Protein AF-0000000087411429 (afdb_homodimer)

Nearest PDB structures (foldseek):
  1vjl-assembly1_A  TM=8.389E-01  e=3.357E-08  Thermotoga maritima
  1vjl-assembly1_B  TM=8.294E-01  e=3.999E-08  Thermotoga maritima
  1sj5-assembly1_B  TM=8.301E-01  e=5.353E-08  Thermotoga maritima
  1sj5-assembly1_A  TM=8.177E-01  e=6.376E-08  Thermotoga maritima
  5gw0-assembly2_B  TM=4.125E-01  e=9.968E-01  Homo sapiens

Radius of gyration: 23.83 Å; Cα contacts (8 Å, |Δi|>4): 617; chains: 2; bounding box: 54×66×51 Å

InterPro domains:
  IPR001943 UVR domain [PF02151] (152-177)
  IPR003729 Bifunctional nuclease domain [PF02577] (23-132)
  IPR003729 Bifunctional nuclease domain [PS51658] (3-133)
  IPR036104 Bifunctional nuclease superfamily [G3DSA:3.10.690.10] (12-141)
  IPR036104 Bifunctional nuclease superfamily [SSF103256] (18-138)

Structure (mmCIF, N/CA/C/O backbone):
data_AF-0000000087411429-model_v1
#
loop_
_entity.id
_entity.type
_entity.pdbx_description
1 polymer 'Excinuclease ABC subunit B'
#
loop_
_atom_site.group_PDB
_atom_site.id
_atom_site.type_symbol
_atom_site.label_atom_id
_atom_site.label_alt_id
_atom_site.label_comp_id
_atom_site.label_asym_id
_atom_site.label_entity_id
_atom_site.label_seq_id
_atom_site.pdbx_PDB_ins_code
_atom_site.Cartn_x
_atom_site.Cartn_y
_atom_site.Cartn_z
_atom_site.occupancy
_atom_site.B_iso_or_equiv
_atom_site.auth_seq_id
_atom_site.auth_comp_id
_atom_site.auth_asym_id
_atom_site.auth_atom_id
_atom_site.pdbx_PDB_model_num
ATOM 1 N N . MET A 1 1 ? 14.32 27.312 9.023 1 74 1 MET A N 1
ATOM 2 C CA . MET A 1 1 ? 12.875 27.172 8.961 1 74 1 MET A CA 1
ATOM 3 C C . MET A 1 1 ? 12.336 26.547 10.25 1 74 1 MET A C 1
ATOM 5 O O . MET A 1 1 ? 12.852 25.531 10.719 1 74 1 MET A O 1
ATOM 9 N N . ASN A 1 2 ? 11.438 27.359 10.984 1 93.88 2 ASN A N 1
ATOM 10 C CA . ASN A 1 2 ? 10.852 26.859 12.227 1 93.88 2 ASN A CA 1
ATOM 11 C C . ASN A 1 2 ? 9.82 25.766 11.969 1 93.88 2 ASN A C 1
ATOM 13 O O . ASN A 1 2 ? 9.055 25.844 11 1 93.88 2 ASN A O 1
ATOM 17 N N . LYS A 1 3 ? 9.945 24.641 12.664 1 97.12 3 LYS A N 1
ATOM 18 C CA . LYS A 1 3 ? 9.008 23.531 12.477 1 97.12 3 LYS A CA 1
ATOM 19 C C . LYS A 1 3 ? 8.477 23.031 13.812 1 97.12 3 LYS A C 1
ATOM 21 O O . LYS A 1 3 ? 9.102 23.234 14.852 1 97.12 3 LYS A O 1
ATOM 26 N N . THR A 1 4 ? 7.293 22.547 13.781 1 98.19 4 THR A N 1
ATOM 27 C CA . THR A 1 4 ? 6.621 21.984 14.945 1 98.19 4 THR A CA 1
ATOM 28 C C . THR A 1 4 ? 6.562 20.453 14.844 1 98.19 4 THR A C 1
ATOM 30 O O . THR A 1 4 ? 6.16 19.906 13.812 1 98.19 4 THR A O 1
ATOM 33 N N . ARG A 1 5 ? 6.938 19.781 15.906 1 98.38 5 ARG A N 1
ATOM 34 C CA . ARG A 1 5 ? 6.895 18.328 15.945 1 98.38 5 ARG A CA 1
ATOM 35 C C . ARG A 1 5 ? 5.469 17.828 16.156 1 98.38 5 ARG A C 1
ATOM 37 O O . ARG A 1 5 ? 4.73 18.375 16.984 1 98.38 5 ARG A O 1
ATOM 44 N N . LEU A 1 6 ? 5.137 16.797 15.383 1 98.5 6 LEU A N 1
ATOM 45 C CA . LEU A 1 6 ? 3.795 16.219 15.461 1 98.5 6 LEU A CA 1
ATOM 46 C C . LEU A 1 6 ? 3.85 14.75 15.844 1 98.5 6 LEU A C 1
ATOM 48 O O . LEU A 1 6 ? 4.809 14.055 15.516 1 98.5 6 LEU A O 1
ATOM 52 N N . LEU A 1 7 ? 2.791 14.344 16.484 1 97.44 7 LEU A N 1
ATOM 53 C CA . LEU A 1 7 ? 2.633 12.945 16.875 1 97.44 7 LEU A CA 1
ATOM 54 C C . LEU A 1 7 ? 1.308 12.391 16.359 1 97.44 7 LEU A C 1
ATOM 56 O O . LEU A 1 7 ? 0.264 13.031 16.516 1 97.44 7 LEU A O 1
ATOM 60 N N . PHE A 1 8 ? 1.382 11.234 15.766 1 95.88 8 PHE A N 1
ATOM 61 C CA . PHE A 1 8 ? 0.169 10.555 15.32 1 95.88 8 PHE A CA 1
ATOM 62 C C . PHE A 1 8 ? -0.651 10.078 16.516 1 95.88 8 PHE A C 1
ATOM 64 O O . PHE A 1 8 ? -0.128 9.398 17.406 1 95.88 8 PHE A O 1
ATOM 71 N N . ARG A 1 9 ? -1.94 10.352 16.484 1 92.44 9 ARG A N 1
ATOM 72 C CA . ARG A 1 9 ? -2.783 10.031 17.625 1 92.44 9 ARG A CA 1
ATOM 73 C C . ARG A 1 9 ? -3.83 8.984 17.266 1 92.44 9 ARG A C 1
ATOM 75 O O . ARG A 1 9 ? -4.27 8.219 18.125 1 92.44 9 ARG A O 1
ATOM 82 N N . GLY A 1 10 ? -4.223 8.984 16.047 1 92 10 GLY A N 1
ATOM 83 C CA . GLY A 1 10 ? -5.23 8.008 15.656 1 92 10 GLY A CA 1
ATOM 84 C C . GLY A 1 10 ? -5.961 8.383 14.383 1 92 10 GLY A C 1
ATOM 85 O O . GLY A 1 10 ? -5.543 9.297 13.664 1 92 10 GLY A O 1
ATOM 86 N N . ILE A 1 11 ? -7.016 7.555 14.141 1 90.88 11 ILE A N 1
ATOM 87 C CA . ILE A 1 11 ? -7.816 7.734 12.938 1 90.88 11 ILE A CA 1
ATOM 88 C C . ILE A 1 11 ? -9.266 8.016 13.312 1 90.88 11 ILE A C 1
ATOM 90 O O . ILE A 1 11 ? -9.797 7.422 14.25 1 90.88 11 ILE A O 1
ATOM 94 N N . SER A 1 12 ? -9.852 8.891 12.602 1 85.62 12 SER A N 1
ATOM 95 C CA . SER A 1 12 ? -11.273 9.195 12.758 1 85.62 12 SER A CA 1
ATOM 96 C C . SER A 1 12 ? -12 9.133 11.422 1 85.62 12 SER A C 1
ATOM 98 O O . SER A 1 12 ? -11.367 9 10.367 1 85.62 12 SER A O 1
ATOM 100 N N . GLU A 1 13 ? -13.289 8.969 11.461 1 81.88 13 GLU A N 1
ATOM 101 C CA . GLU A 1 13 ? -14.102 8.945 10.242 1 81.88 13 GLU A CA 1
ATOM 102 C C . GLU A 1 13 ? -14.727 10.305 9.969 1 81.88 13 GLU A C 1
ATOM 104 O O . GLU A 1 13 ? -14.984 11.078 10.898 1 81.88 13 GLU A O 1
ATOM 109 N N . ILE A 1 14 ? -14.797 10.633 8.695 1 74.06 14 ILE A N 1
ATOM 110 C CA . ILE A 1 14 ? -15.523 11.844 8.312 1 74.06 14 ILE A CA 1
ATOM 111 C C . ILE A 1 14 ? -17.031 11.547 8.289 1 74.06 14 ILE A C 1
ATOM 113 O O . ILE A 1 14 ? -17.469 10.633 7.598 1 74.06 14 ILE A O 1
ATOM 117 N N . VAL A 1 15 ? -17.844 12.195 9.148 1 66.5 15 VAL A N 1
ATOM 118 C CA . VAL A 1 15 ? -19.281 11.992 9.25 1 66.5 15 VAL A CA 1
ATOM 119 C C . VAL A 1 15 ? -19.953 12.43 7.949 1 66.5 15 VAL A C 1
ATOM 121 O O . VAL A 1 15 ? -19.656 13.5 7.414 1 66.5 15 VAL A O 1
ATOM 124 N N . GLY A 1 16 ? -20.891 11.711 7.457 1 62.34 16 GLY A N 1
ATOM 125 C CA . GLY A 1 16 ? -21.719 12.062 6.32 1 62.34 16 GLY A CA 1
ATOM 126 C C . GLY A 1 16 ? -21.156 11.609 4.992 1 62.34 16 GLY A C 1
ATOM 127 O O . GLY A 1 16 ? -21.844 11.617 3.975 1 62.34 16 GLY A O 1
ATOM 128 N N . THR A 1 17 ? -19.75 11.742 4.879 1 60.38 17 THR A N 1
ATOM 129 C CA . THR A 1 17 ? -19.203 11.25 3.621 1 60.38 17 THR A CA 1
ATOM 130 C C . THR A 1 17 ? -18.703 9.812 3.777 1 60.38 17 THR A C 1
ATOM 132 O O . THR A 1 17 ? -18.266 9.414 4.859 1 60.38 17 THR A O 1
ATOM 135 N N . THR A 1 18 ? -19.188 9.023 3.033 1 61.69 18 THR A N 1
ATOM 136 C CA . THR A 1 18 ? -18.891 7.598 3.062 1 61.69 18 THR A CA 1
ATOM 137 C C . THR A 1 18 ? -17.375 7.367 3.076 1 61.69 18 THR A C 1
ATOM 139 O O . THR A 1 18 ? -16.859 6.621 3.912 1 61.69 18 THR A O 1
ATOM 142 N N . GLU A 1 19 ? -16.453 7.438 2.104 1 76.94 19 GLU A N 1
ATOM 143 C CA . GLU A 1 19 ? -15.32 6.562 1.795 1 76.94 19 GLU A CA 1
ATOM 144 C C . GLU A 1 19 ? -13.992 7.23 2.129 1 76.94 19 GLU A C 1
ATOM 146 O O . GLU A 1 19 ? -13.016 7.074 1.399 1 76.94 19 GLU A O 1
ATOM 151 N N . MET A 1 20 ? -13.961 8.18 3.275 1 83.81 20 MET A N 1
ATOM 152 C CA . MET A 1 20 ? -12.664 8.758 3.594 1 83.81 20 MET A CA 1
ATOM 153 C C . MET A 1 20 ? -12.406 8.727 5.098 1 83.81 20 MET A C 1
ATOM 155 O O . MET A 1 20 ? -13.344 8.633 5.891 1 83.81 20 MET A O 1
ATOM 159 N N . GLY A 1 21 ? -11.141 8.773 5.5 1 88.19 21 GLY A N 1
ATOM 160 C CA . GLY A 1 21 ? -10.695 8.836 6.879 1 88.19 21 GLY A CA 1
ATOM 161 C C . GLY A 1 21 ? -9.883 10.078 7.188 1 88.19 21 GLY A C 1
ATOM 162 O O . GLY A 1 21 ? -9.492 10.812 6.277 1 88.19 21 GLY A O 1
ATOM 163 N N . LEU A 1 22 ? -9.805 10.328 8.57 1 91.38 22 LEU A N 1
ATOM 164 C CA . LEU A 1 22 ? -8.977 11.422 9.047 1 91.38 22 LEU A CA 1
ATOM 165 C C . LEU A 1 22 ? -7.84 10.898 9.922 1 91.38 22 LEU A C 1
ATOM 167 O O . LEU A 1 22 ? -8.078 10.219 10.922 1 91.38 22 LEU A O 1
ATOM 171 N N . LEU A 1 23 ? -6.648 11.195 9.484 1 94.75 23 LEU A N 1
ATOM 172 C CA . LEU A 1 23 ? -5.504 10.961 10.359 1 94.75 23 LEU A CA 1
ATOM 173 C C . LEU A 1 23 ? -5.285 12.141 11.305 1 94.75 23 LEU A C 1
ATOM 175 O O . LEU A 1 23 ? -5.074 13.266 10.852 1 94.75 23 LEU A O 1
ATOM 179 N N . ILE A 1 24 ? -5.273 11.875 12.609 1 94.06 24 ILE A N 1
ATOM 180 C CA . ILE A 1 24 ? -5.164 12.938 13.594 1 94.06 24 ILE A CA 1
ATOM 181 C C . ILE A 1 24 ? -3.738 13.008 14.133 1 94.06 24 ILE A C 1
ATOM 183 O O . ILE A 1 24 ? -3.203 12.008 14.617 1 94.06 24 ILE A O 1
ATOM 187 N N . LEU A 1 25 ? -3.154 14.164 14 1 96.62 25 LEU A N 1
ATOM 188 C CA . LEU A 1 25 ? -1.828 14.422 14.547 1 96.62 25 LEU A CA 1
ATOM 189 C C . LEU A 1 25 ? -1.871 15.578 15.547 1 96.62 25 LEU A C 1
ATOM 191 O O . LEU A 1 25 ? -2.566 16.578 15.32 1 96.62 25 LEU A O 1
ATOM 195 N N . ALA A 1 26 ? -1.113 15.469 16.594 1 96.25 26 ALA A N 1
ATOM 196 C CA . ALA A 1 26 ? -1.085 16.5 17.625 1 96.25 26 ALA A CA 1
ATOM 197 C C . ALA A 1 26 ? 0.341 16.984 17.891 1 96.25 26 ALA A C 1
ATOM 199 O O . ALA A 1 26 ? 1.304 16.266 17.594 1 96.25 26 ALA A O 1
ATOM 200 N N . ASP A 1 27 ? 0.403 18.188 18.453 1 97.19 27 ASP A N 1
ATOM 201 C CA . ASP A 1 27 ? 1.716 18.672 18.859 1 97.19 27 ASP A CA 1
ATOM 202 C C . ASP A 1 27 ? 2.182 17.953 20.141 1 97.19 27 ASP A C 1
ATOM 204 O O . ASP A 1 27 ? 1.407 17.234 20.766 1 97.19 27 ASP A O 1
ATOM 208 N N . GLN A 1 28 ? 3.439 18.094 20.438 1 96.12 28 GLN A N 1
ATOM 209 C CA . GLN A 1 28 ? 4.051 17.375 21.562 1 96.12 28 GLN A CA 1
ATOM 210 C C . GLN A 1 28 ? 3.365 17.719 22.875 1 96.12 28 GLN A C 1
ATOM 212 O O . GLN A 1 28 ? 3.275 16.891 23.781 1 96.12 28 GLN A O 1
ATOM 217 N N . SER A 1 29 ? 2.893 18.984 22.953 1 94.88 29 SER A N 1
ATOM 218 C CA . SER A 1 29 ? 2.244 19.438 24.172 1 94.88 29 SER A CA 1
ATOM 219 C C . SER A 1 29 ? 0.788 19 24.234 1 94.88 29 SER A C 1
ATOM 221 O O . SER A 1 29 ? 0.093 19.234 25.219 1 94.88 29 SER A O 1
ATOM 223 N N . ASN A 1 30 ? 0.354 18.359 23.188 1 93.69 30 ASN A N 1
ATOM 224 C CA . ASN A 1 30 ? -1.018 17.875 23.094 1 93.69 30 ASN A CA 1
ATOM 225 C C . ASN A 1 30 ? -2.029 19 23.297 1 93.69 30 ASN A C 1
ATOM 227 O O . ASN A 1 30 ? -3.053 18.812 23.953 1 93.69 30 ASN A O 1
ATOM 231 N N . LYS A 1 31 ? -1.785 20.125 22.844 1 93.56 31 LYS A N 1
ATOM 232 C CA . LYS A 1 31 ? -2.672 21.281 22.953 1 93.56 31 LYS A CA 1
ATOM 233 C C . LYS A 1 31 ? -3.436 21.531 21.656 1 93.56 31 LYS A C 1
ATOM 235 O O . LYS A 1 31 ? -4.598 21.938 21.688 1 93.56 31 LYS A O 1
ATOM 240 N N . ARG A 1 32 ? -2.727 21.328 20.578 1 94.62 32 ARG A N 1
ATOM 241 C CA . ARG A 1 32 ? -3.322 21.562 19.266 1 94.62 32 ARG A CA 1
ATOM 242 C C . ARG A 1 32 ? -3.148 20.344 18.359 1 94.62 32 ARG A C 1
ATOM 244 O O . ARG A 1 32 ? -2.25 19.531 18.578 1 94.62 32 ARG A O 1
ATOM 251 N N . GLN A 1 33 ? -4.043 20.203 17.375 1 94.75 33 GLN A N 1
ATOM 252 C CA . GLN A 1 33 ? -4.016 19.062 16.484 1 94.75 33 GLN A CA 1
ATOM 253 C C . GLN A 1 33 ? -4.379 19.469 15.062 1 94.75 33 GLN A C 1
ATOM 255 O O . GLN A 1 33 ? -4.957 20.531 14.836 1 94.75 33 GLN A O 1
ATOM 260 N N . ILE A 1 34 ? -3.932 18.609 14.109 1 95.12 34 ILE A N 1
ATOM 261 C CA . ILE A 1 34 ? -4.309 18.734 12.703 1 95.12 34 ILE A CA 1
ATOM 262 C C . ILE A 1 34 ? -4.887 17.422 12.211 1 95.12 34 ILE A C 1
ATOM 264 O O . ILE A 1 34 ? -4.719 16.375 12.852 1 95.12 34 ILE A O 1
ATOM 268 N N . ALA A 1 35 ? -5.59 17.562 11.141 1 93.31 35 ALA A N 1
ATOM 269 C CA . ALA A 1 35 ? -6.16 16.375 10.508 1 93.31 35 ALA A CA 1
ATOM 270 C C . ALA A 1 35 ? -5.703 16.25 9.055 1 93.31 35 ALA A C 1
ATOM 272 O O . ALA A 1 35 ? -5.66 17.25 8.328 1 93.31 35 ALA A O 1
ATOM 273 N N . ILE A 1 36 ? -5.309 15.078 8.672 1 94.69 36 ILE A N 1
ATOM 274 C CA . ILE A 1 36 ? -4.938 14.766 7.301 1 94.69 36 ILE A CA 1
ATOM 275 C C . ILE A 1 36 ? -5.953 13.805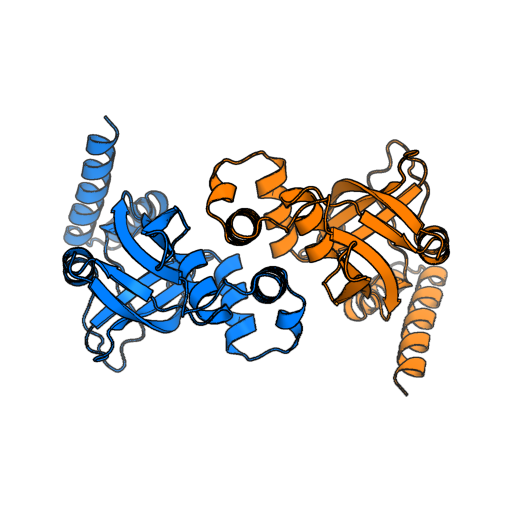 6.695 1 94.69 36 ILE A C 1
ATOM 277 O O . ILE A 1 36 ? -6.188 12.719 7.234 1 94.69 36 ILE A O 1
ATOM 281 N N . ILE A 1 37 ? -6.52 14.164 5.625 1 91.62 37 ILE A N 1
ATOM 282 C CA . ILE A 1 37 ? -7.508 13.312 4.965 1 91.62 37 ILE A CA 1
ATOM 283 C C . ILE A 1 37 ? -6.809 12.133 4.293 1 91.62 37 ILE A C 1
ATOM 285 O O . ILE A 1 37 ? -5.742 12.297 3.691 1 91.62 37 ILE A O 1
ATOM 289 N N . CYS A 1 38 ? -7.402 10.984 4.383 1 91.81 38 CYS A N 1
ATOM 290 C CA . CYS A 1 38 ? -6.879 9.797 3.713 1 91.81 38 CYS A CA 1
ATOM 291 C C . CYS A 1 38 ? -8.008 8.953 3.137 1 91.81 38 CYS A C 1
ATOM 293 O O . CYS A 1 38 ? -9.156 9.055 3.582 1 91.81 38 CYS A O 1
ATOM 295 N N . ASP A 1 39 ? -7.684 8.203 2.131 1 88.5 39 ASP A N 1
ATOM 296 C CA . ASP A 1 39 ? -8.703 7.355 1.516 1 88.5 39 ASP A CA 1
ATOM 297 C C . ASP A 1 39 ? -8.906 6.074 2.316 1 88.5 39 ASP A C 1
ATOM 299 O O . ASP A 1 39 ? -8.195 5.824 3.293 1 88.5 39 ASP A O 1
ATOM 303 N N . LYS A 1 40 ? -9.859 5.328 1.864 1 86.81 40 LYS A N 1
ATOM 304 C CA . LYS A 1 40 ? -10.242 4.121 2.59 1 86.81 40 LYS A CA 1
ATOM 305 C C . LYS A 1 40 ? -9.109 3.105 2.617 1 86.81 40 LYS A C 1
ATOM 307 O O . LYS A 1 40 ? -8.922 2.395 3.607 1 86.81 40 LYS A O 1
ATOM 312 N N . SER A 1 41 ? -8.445 3.004 1.593 1 89.19 41 SER A N 1
ATOM 313 C CA . SER A 1 41 ? -7.32 2.074 1.546 1 89.19 41 SER A CA 1
ATOM 314 C C . SER A 1 41 ? -6.27 2.43 2.59 1 89.19 41 SER A C 1
ATOM 316 O O . SER A 1 41 ? -5.707 1.543 3.24 1 89.19 41 SER A O 1
ATOM 318 N N . MET A 1 42 ? -6.02 3.664 2.754 1 92.06 42 MET A N 1
ATOM 319 C CA . MET A 1 42 ? -5.051 4.125 3.746 1 92.06 42 MET A CA 1
ATOM 320 C C . MET A 1 42 ? -5.578 3.908 5.16 1 92.06 42 MET A C 1
ATOM 322 O O . MET A 1 42 ? -4.832 3.496 6.051 1 92.06 42 MET A O 1
ATOM 326 N N . GLU A 1 43 ? -6.801 4.23 5.273 1 90.5 43 GLU A N 1
ATOM 327 C CA . GLU A 1 43 ? -7.418 3.971 6.57 1 90.5 43 GLU A CA 1
ATOM 328 C C . GLU A 1 43 ? -7.234 2.514 6.984 1 90.5 43 GLU A C 1
ATOM 330 O O . GLU A 1 43 ? -6.891 2.229 8.133 1 90.5 43 GLU A O 1
ATOM 335 N N . HIS A 1 44 ? -7.445 1.685 6.086 1 88.31 44 HIS A N 1
ATOM 336 C CA . HIS A 1 44 ? -7.273 0.261 6.352 1 88.31 44 HIS A CA 1
ATOM 337 C C . HIS A 1 44 ? -5.816 -0.068 6.672 1 88.31 44 HIS A C 1
ATOM 339 O O . HIS A 1 44 ? -5.535 -0.828 7.602 1 88.31 44 HIS A O 1
ATOM 345 N N . ALA A 1 45 ? -4.977 0.475 5.938 1 90.88 45 ALA A N 1
ATOM 346 C CA . ALA A 1 45 ? -3.549 0.252 6.152 1 90.88 45 ALA A CA 1
ATOM 347 C C . ALA A 1 45 ? -3.141 0.639 7.57 1 90.88 45 ALA A C 1
ATOM 349 O O . ALA A 1 45 ? -2.396 -0.091 8.234 1 90.88 45 ALA A O 1
ATOM 350 N N . PHE A 1 46 ? -3.611 1.721 8.062 1 93 46 PHE A N 1
ATOM 351 C CA . PHE A 1 46 ? -3.305 2.162 9.422 1 93 46 PHE A CA 1
ATOM 352 C C . PHE A 1 46 ? -3.955 1.245 10.453 1 93 46 PHE A C 1
ATOM 354 O O . PHE A 1 46 ? -3.322 0.863 11.438 1 93 46 PHE A O 1
ATOM 361 N N . SER A 1 47 ? -5.211 0.95 10.188 1 88.56 47 SER A N 1
ATOM 362 C CA . SER A 1 47 ? -5.953 0.139 11.148 1 88.56 47 SER A CA 1
ATOM 363 C C . SER A 1 47 ? -5.285 -1.212 11.367 1 88.56 47 SER A C 1
ATOM 365 O O . SER A 1 47 ? -5.219 -1.702 12.5 1 88.56 47 SER A O 1
ATOM 367 N N . MET A 1 48 ? -4.793 -1.81 10.328 1 88.56 48 MET A N 1
ATOM 368 C CA . MET A 1 48 ? -4.09 -3.084 10.43 1 88.56 48 MET A CA 1
ATOM 369 C C . MET A 1 48 ? -2.852 -2.951 11.312 1 88.56 48 MET A C 1
ATOM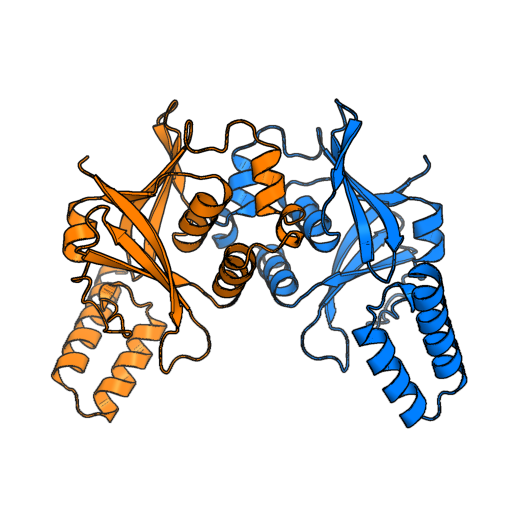 371 O O . MET A 1 48 ? -2.523 -3.867 12.07 1 88.56 48 MET A O 1
ATOM 375 N N . ARG A 1 49 ? -2.225 -1.89 11.344 1 90.25 49 ARG A N 1
ATOM 376 C CA . ARG A 1 49 ? -0.935 -1.707 12 1 90.25 49 ARG A CA 1
ATOM 377 C C . ARG A 1 49 ? -1.116 -1.221 13.438 1 90.25 49 ARG A C 1
ATOM 379 O O . ARG A 1 49 ? -0.269 -1.473 14.297 1 90.25 49 ARG A O 1
ATOM 386 N N . MET A 1 50 ? -2.166 -0.525 13.625 1 87.31 50 MET A N 1
ATOM 387 C CA . MET A 1 50 ? -2.469 -0.06 14.977 1 87.31 50 MET A CA 1
ATOM 388 C C . MET A 1 50 ? -2.9 -1.221 15.867 1 87.31 50 MET A C 1
ATOM 390 O O . MET A 1 50 ? -2.67 -1.197 17.078 1 87.31 50 MET A O 1
ATOM 394 N N . GLY A 1 51 ? -3.471 -2.213 15.312 1 78.44 51 GLY A N 1
ATOM 395 C CA . GLY A 1 51 ? -3.895 -3.387 16.062 1 78.44 51 GLY A CA 1
ATOM 396 C C . GLY A 1 51 ? -2.781 -4.398 16.266 1 78.44 51 GLY A C 1
ATOM 397 O O . GLY A 1 51 ? -2.98 -5.422 16.922 1 78.44 51 GLY A O 1
ATOM 398 N N . ASN A 1 52 ? -1.605 -4.105 15.953 1 66.12 52 ASN A N 1
ATOM 399 C CA . ASN A 1 52 ? -0.396 -4.906 16.109 1 66.12 52 ASN A CA 1
ATOM 400 C C . ASN A 1 52 ? -0.538 -6.273 15.438 1 66.12 52 ASN A C 1
ATOM 402 O O . ASN A 1 52 ? -0.257 -7.301 16.062 1 66.12 52 ASN A O 1
ATOM 406 N N . THR A 1 53 ? -0.95 -6.32 14.32 1 71.88 53 THR A N 1
ATOM 407 C CA . THR A 1 53 ? -1.094 -7.594 13.625 1 71.88 53 THR A CA 1
ATOM 408 C C . THR A 1 53 ? 0.244 -8.047 13.047 1 71.88 53 THR A C 1
ATOM 410 O O .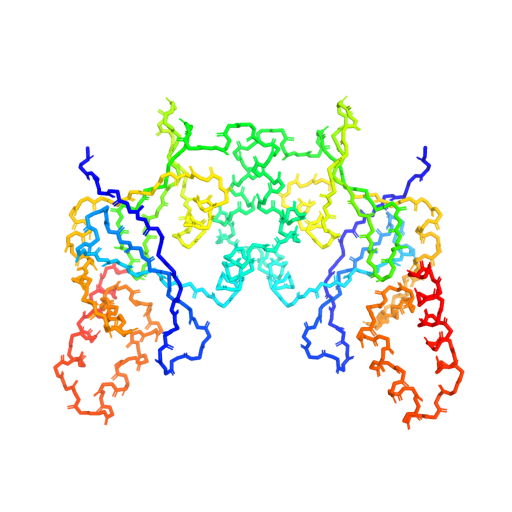 THR A 1 53 ? 0.967 -7.254 12.445 1 71.88 53 THR A O 1
ATOM 413 N N . ALA A 1 54 ? 0.623 -9.156 13.328 1 72.69 54 ALA A N 1
ATOM 414 C CA . ALA A 1 54 ? 1.856 -9.789 12.867 1 72.69 54 ALA A CA 1
ATOM 415 C C . ALA A 1 54 ? 1.883 -9.906 11.344 1 72.69 54 ALA A C 1
ATOM 417 O O . ALA A 1 54 ? 2.955 -10.016 10.742 1 72.69 54 ALA A O 1
ATOM 418 N N . ILE A 1 55 ? 0.854 -9.734 10.656 1 80.25 55 ILE A N 1
ATOM 419 C CA . ILE A 1 55 ? 0.751 -10 9.227 1 80.25 55 ILE A CA 1
ATOM 420 C C . ILE A 1 55 ? 1.436 -8.883 8.445 1 80.25 55 ILE A C 1
ATOM 422 O O . ILE A 1 55 ? 1.892 -9.086 7.316 1 80.25 55 ILE A O 1
ATOM 426 N N . CYS A 1 56 ? 1.598 -7.758 9.125 1 85.75 56 CYS A N 1
ATOM 427 C CA . CYS A 1 56 ? 2.08 -6.59 8.391 1 85.75 56 CYS A CA 1
ATOM 428 C C . CYS A 1 56 ? 3.57 -6.707 8.102 1 85.75 56 CYS A C 1
ATOM 430 O O . CYS A 1 56 ? 4.09 -6.023 7.215 1 85.75 56 CYS A O 1
ATOM 432 N N . SER A 1 57 ? 4.219 -7.633 8.75 1 87.44 57 SER A N 1
ATOM 433 C CA . SER A 1 57 ? 5.652 -7.777 8.531 1 87.44 57 SER A CA 1
ATOM 434 C C . SER A 1 57 ? 5.949 -8.273 7.117 1 87.44 57 SER A C 1
ATOM 436 O O . SER A 1 57 ? 7.07 -8.125 6.625 1 87.44 57 SER A O 1
ATOM 438 N N . LYS A 1 58 ? 5.016 -8.852 6.434 1 89.25 58 LYS A N 1
ATOM 439 C CA . LYS A 1 58 ? 5.219 -9.406 5.094 1 89.25 58 LYS A CA 1
ATOM 440 C C . LYS A 1 58 ? 4.66 -8.469 4.027 1 89.25 58 LYS A C 1
ATOM 442 O O . LYS A 1 58 ? 4.656 -8.805 2.84 1 89.25 58 LYS A O 1
ATOM 447 N N . MET A 1 59 ? 4.254 -7.34 4.488 1 90.69 59 MET A N 1
ATOM 448 C CA . MET A 1 59 ? 3.699 -6.379 3.537 1 90.69 59 MET A CA 1
ATOM 449 C C . MET A 1 59 ? 4.785 -5.461 2.994 1 90.69 59 MET A C 1
ATOM 451 O O . MET A 1 59 ? 5.824 -5.273 3.633 1 90.69 59 MET A O 1
ATOM 455 N N . LEU A 1 60 ? 4.469 -4.863 1.962 1 93.69 60 LEU A N 1
ATOM 456 C CA . LEU A 1 60 ? 5.477 -4.203 1.134 1 93.69 60 LEU A CA 1
ATOM 457 C C . LEU A 1 60 ? 6.152 -3.07 1.896 1 93.69 60 LEU A C 1
ATOM 459 O O . LEU A 1 60 ? 7.379 -2.996 1.948 1 93.69 60 LEU A O 1
ATOM 463 N N . PRO A 1 61 ? 5.402 -2.168 2.566 1 93.38 61 PRO A N 1
ATOM 464 C CA . PRO A 1 61 ? 6.086 -1.067 3.25 1 93.38 61 PRO A CA 1
ATOM 465 C C . PRO A 1 61 ? 7.055 -1.553 4.328 1 93.38 61 PRO A C 1
ATOM 467 O O . PRO A 1 61 ? 8.172 -1.04 4.434 1 93.38 61 PRO A O 1
ATOM 470 N N . GLU A 1 62 ? 6.699 -2.516 5.109 1 94 62 GLU A N 1
ATOM 471 C CA . GLU A 1 62 ? 7.555 -3.059 6.156 1 94 62 GLU A CA 1
ATOM 472 C C . GLU A 1 62 ? 8.797 -3.729 5.566 1 94 62 GLU A C 1
ATOM 474 O O . GLU A 1 62 ? 9.906 -3.531 6.059 1 94 62 GLU A O 1
ATOM 479 N N . ILE A 1 63 ? 8.641 -4.461 4.547 1 95.06 63 ILE A N 1
ATOM 480 C CA . ILE A 1 63 ? 9.742 -5.18 3.918 1 95.06 63 ILE A CA 1
ATOM 481 C C . ILE A 1 63 ? 10.734 -4.184 3.322 1 95.06 63 ILE A C 1
ATOM 483 O O . ILE A 1 63 ? 11.945 -4.312 3.521 1 95.06 63 ILE A O 1
ATOM 487 N N . LEU A 1 64 ? 10.18 -3.236 2.646 1 96.38 64 LEU A N 1
ATOM 488 C CA . LEU A 1 64 ? 11.039 -2.262 1.988 1 96.38 64 LEU A CA 1
ATOM 489 C C . LEU A 1 64 ? 11.812 -1.438 3.014 1 96.38 64 LEU A C 1
ATOM 491 O O . LEU A 1 64 ? 12.984 -1.124 2.807 1 96.38 64 LEU A O 1
ATOM 495 N N . CYS A 1 65 ? 11.188 -1.092 4.086 1 95.69 65 CYS A N 1
ATOM 496 C CA . CYS A 1 65 ? 11.883 -0.369 5.141 1 95.69 65 CYS A CA 1
ATOM 497 C C . CYS A 1 65 ? 12.953 -1.243 5.781 1 95.69 65 CYS A C 1
ATOM 499 O O . CYS A 1 65 ? 14.055 -0.771 6.074 1 95.69 65 CYS A O 1
ATOM 501 N N . ARG A 1 66 ? 12.617 -2.479 5.961 1 93.94 66 ARG A N 1
ATOM 502 C CA . ARG A 1 66 ? 13.57 -3.408 6.57 1 93.94 66 ARG A CA 1
ATOM 503 C C . ARG A 1 66 ? 14.781 -3.615 5.668 1 93.94 66 ARG A C 1
ATOM 505 O O . ARG A 1 66 ? 15.906 -3.771 6.156 1 93.94 66 ARG A O 1
ATOM 512 N N . LEU A 1 67 ? 14.617 -3.576 4.426 1 94.81 67 LEU A N 1
ATOM 513 C CA . LEU A 1 67 ? 15.68 -3.887 3.477 1 94.81 67 LEU A CA 1
ATOM 514 C C . LEU A 1 67 ? 16.469 -2.635 3.121 1 94.81 67 LEU A C 1
ATOM 516 O O . LEU A 1 67 ? 17.391 -2.688 2.295 1 94.81 67 LEU A O 1
ATOM 520 N N . ASN A 1 68 ? 16.156 -1.545 3.656 1 94.94 68 ASN A N 1
ATOM 521 C CA . ASN A 1 68 ? 16.938 -0.309 3.566 1 94.94 68 ASN A CA 1
ATOM 522 C C . ASN A 1 68 ? 17.438 0.132 4.934 1 94.94 68 ASN A C 1
ATOM 524 O O . ASN A 1 68 ? 16.719 0.794 5.688 1 94.94 68 ASN A O 1
ATOM 528 N N . PRO A 1 69 ? 18.625 -0.105 5.168 1 92.75 69 PRO A N 1
ATOM 529 C CA . PRO A 1 69 ? 19.172 0.17 6.496 1 92.75 69 PRO A CA 1
ATOM 530 C C . PRO A 1 69 ? 19.078 1.646 6.879 1 92.75 69 PRO A C 1
ATOM 532 O O . PRO A 1 69 ? 19.094 1.982 8.062 1 92.75 69 PRO A O 1
ATOM 535 N N . GLU A 1 70 ? 18.938 2.449 5.918 1 94.62 70 GLU A N 1
ATOM 536 C CA . GLU A 1 70 ? 18.938 3.879 6.219 1 94.62 70 GLU A CA 1
ATOM 537 C C . GLU A 1 70 ? 17.531 4.406 6.43 1 94.62 70 GLU A C 1
ATOM 539 O O . GLU A 1 70 ? 17.344 5.535 6.887 1 94.62 70 GLU A O 1
ATOM 544 N N . MET A 1 71 ? 16.578 3.621 6.164 1 96.69 71 MET A N 1
ATOM 545 C CA . MET A 1 71 ? 15.211 4.094 6.312 1 96.69 71 MET A CA 1
ATOM 546 C C . MET A 1 71 ? 14.773 4.047 7.773 1 96.69 71 MET A C 1
ATOM 548 O O . MET A 1 71 ? 14.086 3.117 8.188 1 96.69 71 MET A O 1
ATOM 552 N N . ASN A 1 72 ? 15.117 5.078 8.492 1 96.75 72 ASN A N 1
ATOM 553 C CA . ASN A 1 72 ? 14.789 5.195 9.906 1 96.75 72 ASN A CA 1
ATOM 554 C C . ASN A 1 72 ? 14.852 6.645 10.383 1 96.75 72 ASN A C 1
ATOM 556 O O . ASN A 1 72 ? 15.195 7.539 9.609 1 96.75 72 ASN A O 1
ATOM 560 N N . GLY A 1 73 ? 14.57 6.852 11.656 1 97.38 73 GLY A N 1
ATOM 561 C CA . GLY A 1 73 ? 14.461 8.188 12.211 1 97.38 73 GLY A CA 1
ATOM 562 C C . GLY A 1 73 ? 15.797 8.898 12.336 1 97.38 73 GLY A C 1
ATOM 563 O O . GLY A 1 73 ? 15.852 10.117 12.508 1 97.38 73 GLY A O 1
ATOM 564 N N . GLU A 1 74 ? 16.844 8.164 12.273 1 97.88 74 GLU A N 1
ATOM 565 C CA . GLU A 1 74 ? 18.172 8.766 12.344 1 97.88 74 GLU A CA 1
ATOM 566 C C . GLU A 1 74 ? 18.531 9.469 11.031 1 97.88 74 GLU A C 1
ATOM 568 O O . GLU A 1 74 ? 19.234 10.477 11.039 1 97.88 74 GLU A O 1
ATOM 573 N N . HIS A 1 75 ? 17.938 8.977 9.914 1 97.94 75 HIS A N 1
ATOM 574 C CA . HIS A 1 75 ? 18.375 9.445 8.609 1 97.94 75 HIS A CA 1
ATOM 575 C C . HIS A 1 75 ? 17.281 10.234 7.902 1 97.94 75 HIS A C 1
ATOM 577 O O . HIS A 1 75 ? 17.547 11 6.977 1 97.94 75 HIS A O 1
ATOM 583 N N . TYR A 1 76 ? 16.016 10.062 8.352 1 98.38 76 TYR A N 1
ATOM 584 C CA . TYR A 1 76 ? 14.922 10.703 7.625 1 98.38 76 TYR A CA 1
ATOM 585 C C . TYR A 1 76 ? 13.914 11.328 8.586 1 98.38 76 TYR A C 1
ATOM 587 O O . TYR A 1 76 ? 13.797 10.891 9.734 1 98.38 76 TYR A O 1
ATOM 595 N N . GLU A 1 77 ? 13.227 12.281 8.203 1 98.75 77 GLU A N 1
ATOM 596 C CA . GLU A 1 77 ? 12.047 12.852 8.852 1 98.75 77 GLU A CA 1
ATOM 597 C C . GLU A 1 77 ? 11.008 13.289 7.82 1 98.75 77 GLU A C 1
ATOM 599 O O . GLU A 1 77 ? 11.344 13.531 6.66 1 98.75 77 GLU A O 1
ATOM 604 N N . VAL A 1 78 ? 9.781 13.359 8.18 1 98.75 78 VAL A N 1
ATOM 605 C CA . VAL A 1 78 ? 8.688 13.82 7.336 1 98.75 78 VAL A CA 1
ATOM 606 C C . VAL A 1 78 ? 8.344 15.273 7.684 1 98.75 78 VAL A C 1
ATOM 608 O O . VAL A 1 78 ? 8.211 15.617 8.859 1 98.75 78 VAL A O 1
ATOM 611 N N . ILE A 1 79 ? 8.211 16.109 6.66 1 98.75 79 ILE A N 1
ATOM 612 C CA . ILE A 1 79 ? 7.883 17.5 6.934 1 98.75 79 ILE A CA 1
ATOM 613 C C . ILE A 1 79 ? 6.711 17.938 6.055 1 98.75 79 ILE A C 1
ATOM 615 O O . ILE A 1 79 ? 6.723 17.719 4.84 1 98.75 79 ILE A O 1
ATOM 619 N N . PHE A 1 80 ? 5.723 18.5 6.668 1 98.62 80 PHE A N 1
ATOM 620 C CA . PHE A 1 80 ? 4.656 19.188 5.945 1 98.62 80 PHE A CA 1
ATOM 621 C C . PHE A 1 80 ? 5.016 20.656 5.707 1 98.62 80 PHE A C 1
ATOM 623 O O . PHE A 1 80 ? 5.184 21.422 6.66 1 98.62 80 PHE A O 1
ATOM 630 N N . LEU A 1 81 ? 5.023 21.078 4.492 1 98 81 LEU A N 1
ATOM 631 C CA . LEU A 1 81 ? 5.602 22.375 4.16 1 98 81 LEU A CA 1
ATOM 632 C C . LEU A 1 81 ? 4.508 23.406 3.869 1 98 81 LEU A C 1
ATOM 634 O O . LEU A 1 81 ? 4.637 24.578 4.23 1 98 81 LEU A O 1
ATOM 638 N N . SER A 1 82 ? 3.516 22.984 3.213 1 97.12 82 SER A N 1
ATOM 639 C CA . SER A 1 82 ? 2.441 23.875 2.795 1 97.12 82 SER A CA 1
ATOM 640 C C . SER A 1 82 ? 1.166 23.094 2.482 1 97.12 82 SER A C 1
ATOM 642 O O . SER A 1 82 ? 1.115 21.875 2.662 1 97.12 82 SER A O 1
ATOM 644 N N . ILE A 1 83 ? 0.16 23.828 2.146 1 95.62 83 ILE A N 1
ATOM 645 C CA . ILE A 1 83 ? -1.103 23.234 1.712 1 95.62 83 ILE A CA 1
ATOM 646 C C . ILE A 1 83 ? -1.593 23.938 0.449 1 95.62 83 ILE A C 1
ATOM 648 O O . ILE A 1 83 ? -1.577 25.172 0.372 1 95.62 83 ILE A O 1
ATOM 652 N N . VAL A 1 84 ? -1.814 23.109 -0.558 1 92.75 84 VAL A N 1
ATOM 653 C CA . VAL A 1 84 ? -2.277 23.656 -1.832 1 92.75 84 VAL A CA 1
ATOM 654 C C . VAL A 1 84 ? -3.52 22.891 -2.295 1 92.75 84 VAL A C 1
ATOM 656 O O . VAL A 1 84 ? -3.479 21.672 -2.467 1 92.75 84 VAL A O 1
ATOM 659 N N . GLU A 1 85 ? -4.656 23.562 -2.486 1 89.5 85 GLU A N 1
ATOM 660 C CA . GLU A 1 85 ? -5.902 23 -2.99 1 89.5 85 GLU A CA 1
ATOM 661 C C . GLU A 1 85 ? -6.324 21.781 -2.168 1 89.5 85 GLU A C 1
ATOM 663 O O . GLU A 1 85 ? -6.645 20.734 -2.725 1 89.5 85 GLU A O 1
ATOM 668 N N . GLY A 1 86 ? -6.113 21.969 -0.924 1 90.38 86 GLY A N 1
ATOM 669 C CA . GLY A 1 86 ? -6.641 20.953 -0.016 1 90.38 86 GLY A CA 1
ATOM 670 C C . GLY A 1 86 ? -5.676 19.812 0.228 1 90.38 86 GLY A C 1
ATOM 671 O O . GLY A 1 86 ? -6.008 18.844 0.921 1 90.38 86 GLY A O 1
ATOM 672 N N . GLU A 1 87 ? -4.52 19.969 -0.31 1 92.25 87 GLU A N 1
ATOM 673 C CA . GLU A 1 87 ? -3.547 18.891 -0.184 1 92.25 87 GLU A CA 1
ATOM 674 C C . GLU A 1 87 ? -2.268 19.375 0.492 1 92.25 87 GLU A C 1
ATOM 676 O O . GLU A 1 87 ? -1.634 20.328 0.026 1 92.25 87 GLU A O 1
ATOM 681 N N . TYR A 1 88 ? -1.946 18.703 1.549 1 96.38 88 TYR A N 1
ATOM 682 C CA . TYR A 1 88 ? -0.681 19.047 2.193 1 96.38 88 TYR A CA 1
ATOM 683 C C . TYR A 1 88 ? 0.499 18.641 1.312 1 96.38 88 TYR A C 1
ATOM 685 O O . TYR A 1 88 ? 0.541 17.531 0.779 1 96.38 88 TYR A O 1
ATOM 693 N N . GLN A 1 89 ? 1.338 19.641 1.147 1 97.19 89 GLN A N 1
ATOM 694 C CA . GLN A 1 89 ? 2.609 19.359 0.486 1 97.19 89 GLN A CA 1
ATOM 695 C C . GLN A 1 89 ? 3.654 18.875 1.483 1 97.19 89 GLN A C 1
ATOM 697 O O . GLN A 1 89 ? 4.09 19.625 2.355 1 97.19 89 GLN A O 1
ATOM 702 N N . SER A 1 90 ? 4.027 17.562 1.302 1 97.88 90 SER A N 1
ATOM 703 C CA . SER A 1 90 ? 4.945 16.969 2.266 1 97.88 90 SER A CA 1
ATOM 704 C C . SER A 1 90 ? 6.168 16.375 1.572 1 97.88 90 SER A C 1
ATOM 706 O O . SER A 1 90 ? 6.125 16.062 0.381 1 97.88 90 SER A O 1
ATOM 708 N N . VAL A 1 91 ? 7.207 16.297 2.383 1 98.25 91 VAL A N 1
ATOM 709 C CA . VAL A 1 91 ? 8.453 15.758 1.852 1 98.25 91 VAL A CA 1
ATOM 710 C C . VAL A 1 91 ? 9.07 14.805 2.871 1 98.25 91 VAL A C 1
ATOM 712 O O . VAL A 1 91 ? 8.812 14.914 4.07 1 98.25 91 VAL A O 1
ATOM 715 N N . LEU A 1 92 ? 9.727 13.82 2.373 1 98.19 92 LEU A N 1
ATOM 716 C CA . LEU A 1 92 ? 10.703 13.055 3.141 1 98.19 92 LEU A CA 1
ATOM 717 C C . LEU A 1 92 ? 12.086 13.688 3.045 1 98.19 92 LEU A C 1
ATOM 719 O O . LEU A 1 92 ? 12.68 13.734 1.966 1 98.19 92 LEU A O 1
ATOM 723 N N . LEU A 1 93 ? 12.57 14.188 4.141 1 98.38 93 LEU A N 1
ATOM 724 C CA . LEU A 1 93 ? 13.852 14.883 4.164 1 98.38 93 LEU A CA 1
ATOM 725 C C . LEU A 1 93 ? 14.969 13.953 4.633 1 98.38 93 LEU A C 1
ATOM 727 O O . LEU A 1 93 ? 14.883 13.367 5.715 1 98.38 93 LEU A O 1
ATOM 731 N N . ASN A 1 94 ? 15.977 13.742 3.857 1 98 94 ASN A N 1
ATOM 732 C CA . ASN A 1 94 ? 17.203 13.094 4.285 1 98 94 ASN A CA 1
ATOM 733 C C . ASN A 1 94 ? 18.062 14.023 5.148 1 98 94 ASN A C 1
ATOM 735 O O . ASN A 1 94 ? 18.531 15.062 4.676 1 98 94 ASN A O 1
ATOM 739 N N . LYS A 1 95 ? 18.281 13.664 6.348 1 97.38 95 LYS A N 1
ATOM 740 C CA . LYS A 1 95 ? 18.922 14.539 7.324 1 97.38 95 LYS A CA 1
ATOM 741 C C . LYS A 1 95 ? 20.391 14.75 6.992 1 97.38 95 LYS A C 1
ATOM 743 O O . LYS A 1 95 ? 20.984 15.742 7.414 1 97.38 95 LYS A O 1
ATOM 748 N N . GLU A 1 96 ? 21 13.859 6.305 1 96.25 96 GLU A N 1
ATOM 749 C CA . GLU A 1 96 ? 22.422 13.938 5.973 1 96.25 96 GLU A CA 1
ATOM 750 C C . GLU A 1 96 ? 22.641 14.742 4.691 1 96.25 96 GLU A C 1
ATOM 752 O O . GLU A 1 96 ? 23.438 15.68 4.672 1 96.25 96 GLU A O 1
ATOM 757 N N . THR A 1 97 ? 21.922 14.453 3.643 1 96.19 97 THR A N 1
ATOM 758 C CA . THR A 1 97 ? 22.125 15.07 2.34 1 96.19 97 THR A CA 1
ATOM 759 C C . THR A 1 97 ? 21.219 16.281 2.158 1 96.19 97 THR A C 1
ATOM 761 O O . THR A 1 97 ? 21.422 17.094 1.249 1 96.19 97 THR A O 1
ATOM 764 N N . LEU A 1 98 ? 20.172 16.391 2.906 1 96.75 98 LEU A N 1
ATOM 765 C CA . LEU A 1 98 ? 19.188 17.469 2.896 1 96.75 98 LEU A CA 1
ATOM 766 C C . LEU A 1 98 ? 18.328 17.406 1.64 1 96.75 98 LEU A C 1
ATOM 768 O O . LEU A 1 98 ? 17.641 18.375 1.301 1 96.75 98 LEU A O 1
ATOM 772 N N . GLU A 1 99 ? 18.359 16.266 1.009 1 96.81 99 GLU A N 1
ATOM 773 C CA . GLU A 1 99 ? 17.484 16.047 -0.141 1 96.81 99 GLU A CA 1
ATOM 774 C C . GLU A 1 99 ? 16.031 15.852 0.297 1 96.81 99 GLU A C 1
ATOM 776 O O . GLU A 1 99 ? 15.758 15.164 1.282 1 96.81 99 GLU A O 1
ATOM 781 N N . MET A 1 100 ? 15.172 16.484 -0.474 1 97.69 100 MET A N 1
ATOM 782 C CA . MET A 1 100 ? 13.75 16.375 -0.178 1 97.69 100 MET A CA 1
ATOM 783 C C . MET A 1 100 ? 13.023 15.594 -1.27 1 97.69 100 MET A C 1
ATOM 785 O O . MET A 1 100 ? 13.125 15.93 -2.451 1 97.69 100 MET A O 1
ATOM 789 N N . THR A 1 101 ? 12.375 14.547 -0.883 1 96.81 101 THR A N 1
ATOM 790 C CA . THR A 1 101 ? 11.547 13.758 -1.787 1 96.81 101 THR A CA 1
ATOM 791 C C . THR A 1 101 ? 10.062 13.992 -1.507 1 96.81 101 THR A C 1
ATOM 793 O O . THR A 1 101 ? 9.609 13.82 -0.375 1 96.81 101 THR A O 1
ATOM 796 N N . LYS A 1 102 ? 9.359 14.422 -2.518 1 96.69 102 LYS A N 1
ATOM 797 C CA . LYS A 1 102 ? 7.926 14.641 -2.334 1 96.69 102 LYS A CA 1
ATOM 798 C C . LYS A 1 102 ? 7.215 13.344 -1.951 1 96.69 102 LYS A C 1
ATOM 800 O O . LYS A 1 102 ? 7.512 12.281 -2.5 1 96.69 102 LYS A O 1
ATOM 805 N N . VAL A 1 103 ? 6.297 13.438 -0.982 1 96.88 103 VAL A N 1
ATOM 806 C CA . VAL A 1 103 ? 5.531 12.281 -0.529 1 96.88 103 VAL A CA 1
ATOM 807 C C . VAL A 1 103 ? 4.102 12.703 -0.197 1 96.88 103 VAL A C 1
ATOM 809 O O . VAL A 1 103 ? 3.877 13.789 0.338 1 96.88 103 VAL A O 1
ATOM 812 N N . ARG A 1 104 ? 3.111 11.859 -0.56 1 95.62 104 ARG A N 1
ATOM 813 C CA . ARG A 1 104 ? 1.752 12.141 -0.106 1 95.62 104 ARG A CA 1
ATOM 814 C C . ARG A 1 104 ? 1.685 12.195 1.416 1 95.62 104 ARG A C 1
ATOM 816 O O . ARG A 1 104 ? 2.314 11.391 2.102 1 95.62 104 ARG A O 1
ATOM 823 N N . ALA A 1 105 ? 0.931 13.117 1.904 1 96.94 105 ALA A N 1
ATOM 824 C CA . ALA A 1 105 ? 0.884 13.375 3.342 1 96.94 105 ALA A CA 1
ATOM 825 C C . ALA A 1 105 ? 0.519 12.109 4.113 1 96.94 105 ALA A C 1
ATOM 827 O O . ALA A 1 105 ? 1.18 11.758 5.094 1 96.94 105 ALA A O 1
ATOM 828 N N . SER A 1 106 ? -0.544 11.445 3.682 1 96.12 106 SER A N 1
ATOM 829 C CA . SER A 1 106 ? -0.977 10.234 4.367 1 96.12 106 SER A CA 1
ATOM 830 C C . SER A 1 106 ? 0.094 9.148 4.305 1 96.12 106 SER A C 1
ATOM 832 O O . SER A 1 106 ? 0.304 8.422 5.273 1 96.12 106 SER A O 1
ATOM 834 N N . ASP A 1 107 ? 0.786 9.047 3.203 1 96.75 107 ASP A N 1
ATOM 835 C CA . ASP A 1 107 ? 1.886 8.094 3.059 1 96.75 107 ASP A CA 1
ATOM 836 C C . ASP A 1 107 ? 3.029 8.43 4.012 1 96.75 107 ASP A C 1
ATOM 838 O O . ASP A 1 107 ? 3.637 7.539 4.602 1 96.75 107 ASP A O 1
ATOM 842 N N . GLY A 1 108 ? 3.322 9.711 4.105 1 97.88 108 GLY A N 1
ATOM 843 C CA . GLY A 1 108 ? 4.348 10.141 5.043 1 97.88 108 GLY A CA 1
ATOM 844 C C . GLY A 1 108 ? 4.043 9.75 6.477 1 97.88 108 GLY A C 1
ATOM 845 O O . GLY A 1 108 ? 4.93 9.297 7.203 1 97.88 108 GLY A O 1
ATOM 846 N N . VAL A 1 109 ? 2.852 9.922 6.848 1 98.06 109 VAL A N 1
ATOM 847 C CA . VAL A 1 109 ? 2.447 9.57 8.203 1 98.06 109 VAL A CA 1
ATOM 848 C C . VAL A 1 109 ? 2.582 8.062 8.414 1 98.06 109 VAL A C 1
ATOM 850 O O . VAL A 1 109 ? 3.086 7.617 9.445 1 98.06 109 VAL A O 1
ATOM 853 N N . LEU A 1 110 ? 2.133 7.301 7.457 1 96.88 110 LEU A N 1
ATOM 854 C CA . LEU A 1 110 ? 2.246 5.852 7.562 1 96.88 110 LEU A CA 1
ATOM 855 C C . LEU A 1 110 ? 3.705 5.426 7.691 1 96.88 110 LEU A C 1
ATOM 857 O O . LEU A 1 110 ? 4.039 4.578 8.523 1 96.88 110 LEU A O 1
ATOM 861 N N . LEU A 1 111 ? 4.523 6.008 6.867 1 97.31 111 LEU A N 1
ATOM 862 C CA . LEU A 1 111 ? 5.949 5.695 6.906 1 97.31 111 LEU A CA 1
ATOM 863 C C . LEU A 1 111 ? 6.539 6.02 8.273 1 97.31 111 LEU A C 1
ATOM 865 O O . LEU A 1 111 ? 7.375 5.27 8.789 1 97.31 111 LEU A O 1
ATOM 869 N N . SER A 1 112 ? 6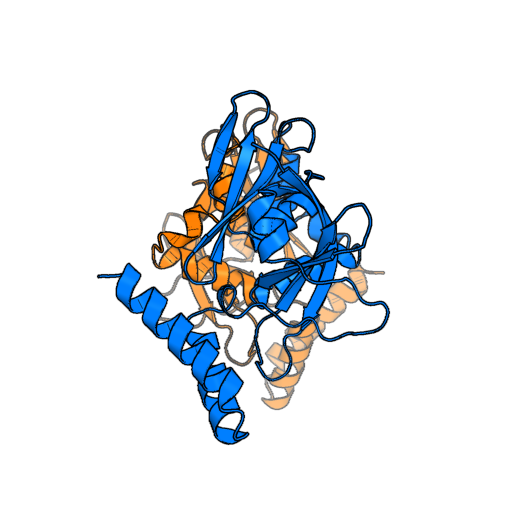.113 7.133 8.805 1 97.75 112 SER A N 1
ATOM 870 C CA . SER A 1 112 ? 6.578 7.512 10.133 1 97.75 112 SER A CA 1
ATOM 871 C C . SER A 1 112 ? 6.223 6.449 11.172 1 97.75 112 SER A C 1
ATOM 873 O O . SER A 1 112 ? 7.008 6.176 12.086 1 97.75 112 SER A O 1
ATOM 875 N N . HIS A 1 113 ? 5.145 5.898 11.023 1 94.81 113 HIS A N 1
ATOM 876 C CA . HIS A 1 113 ? 4.695 4.863 11.945 1 94.81 113 HIS A CA 1
ATOM 877 C C . HIS A 1 113 ? 5.5 3.582 11.773 1 94.81 113 HIS A C 1
ATOM 879 O O . HIS A 1 113 ? 5.887 2.947 12.758 1 94.81 113 HIS A O 1
ATOM 885 N N . ILE A 1 114 ? 5.797 3.225 10.594 1 94.5 114 ILE A N 1
ATOM 886 C CA . ILE A 1 114 ? 6.449 1.963 10.266 1 94.5 114 ILE A CA 1
ATOM 887 C C . ILE A 1 114 ? 7.941 2.062 10.562 1 94.5 114 ILE A C 1
ATOM 889 O O . ILE A 1 114 ? 8.531 1.135 11.117 1 94.5 114 ILE A O 1
ATOM 893 N N . ALA A 1 115 ? 8.547 3.154 10.234 1 96.38 115 ALA A N 1
ATOM 894 C CA . ALA A 1 115 ? 10 3.291 10.273 1 96.38 115 ALA A CA 1
ATOM 895 C C . ALA A 1 115 ? 10.438 4.215 11.406 1 96.38 115 ALA A C 1
ATOM 897 O O . ALA A 1 115 ? 11.609 4.582 11.5 1 96.38 115 ALA A O 1
ATOM 898 N N . HIS A 1 116 ? 9.492 4.707 12.172 1 96.44 116 HIS A N 1
ATOM 899 C CA . HIS A 1 116 ? 9.75 5.516 13.359 1 96.44 116 HIS A CA 1
ATOM 900 C C . HIS A 1 116 ? 10.43 6.832 12.984 1 96.44 116 HIS A C 1
ATOM 902 O O . HIS A 1 116 ? 11.445 7.203 13.586 1 96.44 116 HIS A O 1
ATOM 908 N N . LEU A 1 117 ? 9.898 7.418 12.023 1 98.25 117 LEU A N 1
ATOM 909 C CA . LEU A 1 117 ? 10.375 8.734 11.617 1 98.25 117 LEU A CA 1
ATOM 910 C C . LEU A 1 117 ? 9.664 9.836 12.406 1 98.25 117 LEU A C 1
ATOM 912 O O . LEU A 1 117 ? 8.469 9.719 12.695 1 98.25 117 LEU A O 1
ATOM 916 N N . ASP A 1 118 ? 10.375 10.875 12.648 1 98.5 118 ASP A N 1
ATOM 917 C CA . ASP A 1 118 ? 9.734 12.055 13.219 1 98.5 118 ASP A CA 1
ATOM 918 C C . ASP A 1 118 ? 8.922 12.805 12.156 1 98.5 118 ASP A C 1
ATOM 920 O O . ASP A 1 118 ? 9.281 12.805 10.977 1 98.5 118 ASP A O 1
ATOM 924 N N . ILE A 1 119 ? 7.879 13.422 12.586 1 98.81 119 ILE A N 1
ATOM 925 C CA . ILE A 1 119 ? 7.043 14.242 11.719 1 98.81 119 ILE A CA 1
ATOM 926 C C . ILE A 1 119 ? 7.086 15.695 12.188 1 98.81 119 ILE A C 1
ATOM 928 O O . ILE A 1 119 ? 6.938 15.977 13.375 1 98.81 119 ILE A O 1
ATOM 932 N N . TYR A 1 120 ? 7.254 16.562 11.219 1 98.88 120 TYR A N 1
ATOM 933 C CA . TYR A 1 120 ? 7.219 17.984 11.523 1 98.88 120 TYR A CA 1
ATOM 934 C C . TYR A 1 120 ? 6.297 18.719 10.555 1 98.88 120 TYR A C 1
ATOM 936 O O . TYR A 1 120 ? 6.023 18.234 9.461 1 98.88 120 TYR A O 1
ATOM 944 N N . MET A 1 121 ? 5.82 19.844 10.984 1 98.69 121 MET A N 1
ATOM 945 C CA . MET A 1 121 ? 5.098 20.781 10.125 1 98.69 121 MET A CA 1
ATOM 946 C C . MET A 1 121 ? 5.68 22.188 10.242 1 98.69 121 MET A C 1
ATOM 948 O O . MET A 1 121 ? 6.035 22.625 11.336 1 98.69 121 MET A O 1
ATOM 952 N N . GLU A 1 122 ? 5.809 22.812 9.078 1 98.31 122 GLU A N 1
ATOM 953 C CA . GLU A 1 122 ? 6.199 24.219 9.117 1 98.31 122 GLU A CA 1
ATOM 954 C C . GLU A 1 122 ? 5.352 25 10.117 1 98.31 122 GLU A C 1
ATOM 956 O O . GLU A 1 122 ? 4.133 24.828 10.172 1 98.31 122 GLU A O 1
ATOM 961 N N . GLU A 1 123 ? 5.984 25.844 10.875 1 97.56 123 GLU A N 1
ATOM 962 C CA . GLU A 1 123 ? 5.367 26.453 12.047 1 97.56 123 GLU A CA 1
ATOM 963 C C . GLU A 1 123 ? 4.152 27.297 11.656 1 97.56 123 GLU A C 1
ATOM 965 O O . GLU A 1 123 ? 3.096 27.203 12.289 1 97.56 123 GLU A O 1
ATOM 970 N N . ARG A 1 124 ? 4.273 28.125 10.703 1 96.94 124 ARG A N 1
ATOM 971 C CA . ARG A 1 124 ? 3.17 28.984 10.281 1 96.94 124 ARG A CA 1
ATOM 972 C C . ARG A 1 124 ? 2.002 28.156 9.758 1 96.94 124 ARG A C 1
ATOM 974 O O . ARG A 1 124 ? 0.839 28.484 9.992 1 96.94 124 ARG A O 1
ATOM 981 N N . LEU A 1 125 ? 2.359 27.141 9.008 1 97.19 125 LEU A N 1
ATOM 982 C CA . LEU A 1 125 ? 1.33 26.219 8.531 1 97.19 125 LEU A CA 1
ATOM 983 C C . LEU A 1 125 ? 0.584 25.594 9.695 1 97.19 125 LEU A C 1
ATOM 985 O O . LEU A 1 125 ? -0.646 25.516 9.688 1 97.19 125 LEU A O 1
ATOM 989 N N . PHE A 1 126 ? 1.324 25.156 10.703 1 97.12 126 PHE A N 1
ATOM 990 C CA . PHE A 1 126 ? 0.725 24.5 11.859 1 97.12 126 PHE A CA 1
ATOM 991 C C . PHE A 1 126 ? -0.218 25.453 12.586 1 97.12 126 PHE A C 1
ATOM 993 O O . PHE A 1 126 ? -1.325 25.062 12.969 1 97.12 126 PHE A O 1
ATOM 1000 N N . LEU A 1 127 ? 0.216 26.625 12.758 1 94.25 127 LEU A N 1
ATOM 1001 C CA . LEU A 1 127 ? -0.592 27.609 13.461 1 94.25 127 LEU A CA 1
ATOM 1002 C C . LEU A 1 127 ? -1.895 27.875 12.711 1 94.25 127 LEU A C 1
ATOM 1004 O O . LEU A 1 127 ? -2.949 28.031 13.328 1 94.25 127 LEU A O 1
ATOM 1008 N N . LYS A 1 128 ? -1.792 27.875 11.43 1 93.75 128 LYS A N 1
ATOM 1009 C CA . LYS A 1 128 ? -2.957 28.172 10.602 1 93.75 128 LYS A CA 1
ATOM 1010 C C . LYS A 1 128 ? -3.912 26.984 10.547 1 93.75 128 LYS A C 1
ATOM 1012 O O . LYS A 1 128 ? -5.133 27.172 10.547 1 93.75 128 LYS A O 1
ATOM 1017 N N . GLN A 1 129 ? -3.357 25.812 10.555 1 94.12 129 GLN A N 1
ATOM 1018 C CA . GLN A 1 129 ? -4.152 24.625 10.242 1 94.12 129 GLN A CA 1
ATOM 1019 C C . GLN A 1 129 ? -4.633 23.938 11.516 1 94.12 129 GLN A C 1
ATOM 1021 O O . GLN A 1 129 ? -5.582 23.156 11.484 1 94.12 129 GLN A O 1
ATOM 1026 N N . SER A 1 130 ? -3.957 24.141 12.594 1 94.69 130 SER A N 1
ATOM 1027 C CA . SER A 1 130 ? -4.23 23.359 13.797 1 94.69 130 SER A CA 1
ATOM 1028 C C . SER A 1 130 ? -5.414 23.922 14.57 1 94.69 130 SER A C 1
ATOM 1030 O O . SER A 1 130 ? -5.727 25.109 14.453 1 94.69 130 SER A O 1
ATOM 1032 N N . VAL A 1 131 ? -6.074 23.125 15.234 1 91.5 131 VAL A N 1
ATOM 1033 C CA . VAL A 1 131 ? -7.188 23.469 16.109 1 91.5 131 VAL A CA 1
ATOM 1034 C C . VAL A 1 131 ? -6.918 22.953 17.516 1 91.5 131 VAL A C 1
ATOM 1036 O O . VAL A 1 131 ? -6.137 22.016 17.703 1 91.5 131 VAL A O 1
ATOM 1039 N N . PRO A 1 132 ? -7.547 23.609 18.516 1 90.88 132 PRO A N 1
ATOM 1040 C CA . PRO A 1 132 ? -7.352 23.141 19.875 1 90.88 132 PRO A CA 1
ATOM 1041 C C . PRO A 1 132 ? -7.82 21.703 20.078 1 90.88 132 PRO A C 1
ATOM 1043 O O . PRO A 1 132 ? -8.836 21.297 19.5 1 90.88 132 PRO A O 1
ATOM 1046 N N . LEU A 1 133 ? -6.902 21.016 20.734 1 84.94 133 LEU A N 1
ATOM 1047 C CA . LEU A 1 133 ? -7.262 19.641 21.078 1 84.94 133 LEU A CA 1
ATOM 1048 C C . LEU A 1 133 ? -8.211 19.609 22.266 1 84.94 133 LEU A C 1
ATOM 1050 O O . LEU A 1 133 ? -7.848 20.047 23.375 1 84.94 133 LEU A O 1
ATOM 1054 N N . GLU A 1 134 ? -9.469 19.719 22 1 74.06 134 GLU A N 1
ATOM 1055 C CA . GLU A 1 134 ? -10.414 19.703 23.109 1 74.06 134 GLU A CA 1
ATOM 1056 C C . GLU A 1 134 ? -10.727 18.266 23.531 1 74.06 134 GLU A C 1
ATOM 1058 O O . GLU A 1 134 ? -10.945 17.406 22.703 1 74.06 134 GLU A O 1
ATOM 1063 N N . LYS A 1 135 ? -10.445 18 24.797 1 61.56 135 LYS A N 1
ATOM 1064 C CA . LYS A 1 135 ? -10.781 16.719 25.422 1 61.56 135 LYS A CA 1
ATOM 1065 C C . LYS A 1 135 ? -12.258 16.406 25.25 1 61.56 135 LYS A C 1
ATOM 1067 O O . LYS A 1 135 ? -13.117 17.25 25.5 1 61.56 135 LYS A O 1
ATOM 1072 N N . GLY A 1 136 ? -12.602 15.312 24.562 1 55.59 136 GLY A N 1
ATOM 1073 C CA . GLY A 1 136 ? -13.961 14.789 24.531 1 55.59 136 GLY A CA 1
ATOM 1074 C C . GLY A 1 136 ? -14.664 15.039 23.203 1 55.59 136 GLY A C 1
ATOM 1075 O O . GLY A 1 136 ? -15.797 14.602 23.016 1 55.59 136 GLY A O 1
ATOM 1076 N N . GLN A 1 137 ? -14.172 16 22.422 1 55.44 137 GLN A N 1
ATOM 1077 C CA . GLN A 1 137 ? -14.93 16.234 21.188 1 55.44 137 GLN A CA 1
ATOM 1078 C C . GLN A 1 137 ? -14.414 15.367 20.047 1 55.44 137 GLN A C 1
ATOM 1080 O O . GLN A 1 137 ? -13.211 15.352 19.766 1 55.44 137 GLN A O 1
ATOM 1085 N N . SER A 1 138 ? -15.156 14.367 19.766 1 54.47 138 SER A N 1
ATOM 1086 C CA . SER A 1 138 ? -14.883 13.344 18.75 1 54.47 138 SER A CA 1
ATOM 1087 C C . SER A 1 138 ? -14.844 13.945 17.359 1 54.47 138 SER A C 1
ATOM 1089 O O . SER A 1 138 ? -14.414 13.281 16.406 1 54.47 138 SER A O 1
ATOM 1091 N N . LYS A 1 139 ? -15.453 15.211 17.219 1 59.31 139 LYS A N 1
ATOM 1092 C CA . LYS A 1 139 ? -15.602 15.648 15.844 1 59.31 139 LYS A CA 1
ATOM 1093 C C . LYS A 1 139 ? -14.57 16.719 15.484 1 59.31 139 LYS A C 1
ATOM 1095 O O . LYS A 1 139 ? -14.453 17.719 16.188 1 59.31 139 LYS A O 1
ATOM 1100 N N . MET A 1 140 ? -13.609 16.25 14.789 1 65.06 140 MET A N 1
ATOM 1101 C CA . MET A 1 140 ? -12.625 17.219 14.328 1 65.06 140 MET A CA 1
ATOM 1102 C C . MET A 1 140 ? -13.156 18.016 13.133 1 65.06 140 MET A C 1
ATOM 1104 O O . MET A 1 140 ? -13.688 17.438 12.18 1 65.06 140 MET A O 1
ATOM 1108 N N . ALA A 1 141 ? -13.297 19.344 13.352 1 69.5 141 ALA A N 1
ATOM 1109 C CA . ALA A 1 141 ? -13.633 20.219 12.219 1 69.5 141 ALA A CA 1
ATOM 1110 C C . ALA A 1 141 ? -12.43 20.406 11.305 1 69.5 141 ALA A C 1
ATOM 1112 O O . ALA A 1 141 ? -11.352 20.797 11.758 1 69.5 141 ALA A O 1
ATOM 1113 N N . LEU A 1 142 ? -12.523 19.984 10.078 1 80.38 142 LEU A N 1
ATOM 1114 C CA . LEU A 1 142 ? -11.477 20.219 9.086 1 80.38 142 LEU A CA 1
ATOM 1115 C C . LEU A 1 142 ? -11.547 21.641 8.562 1 80.38 142 LEU A C 1
ATOM 1117 O O . LEU A 1 142 ? -12.625 22.156 8.281 1 80.38 142 LEU A O 1
ATOM 1121 N N . PRO A 1 143 ? -10.328 22.234 8.547 1 83.88 143 PRO A N 1
ATOM 1122 C CA . PRO A 1 143 ? -10.336 23.531 7.863 1 83.88 143 PRO A CA 1
ATOM 1123 C C . PRO A 1 143 ? -10.781 23.422 6.41 1 83.88 143 PRO A C 1
ATOM 1125 O O . PRO A 1 143 ? -10.508 22.422 5.746 1 83.88 143 PRO A O 1
ATOM 1128 N N . ILE A 1 144 ? -11.477 24.484 5.973 1 85.5 144 ILE A N 1
ATOM 1129 C CA . ILE A 1 144 ? -12.07 24.547 4.641 1 85.5 144 ILE A CA 1
ATOM 1130 C C . ILE A 1 144 ? -10.984 24.344 3.586 1 85.5 144 ILE A C 1
ATOM 1132 O O . ILE A 1 144 ? -11.203 23.672 2.574 1 85.5 144 ILE A O 1
ATOM 1136 N N . ASN A 1 145 ? -9.812 24.922 3.836 1 88.56 145 ASN A N 1
ATOM 1137 C CA . ASN A 1 145 ? -8.758 24.875 2.828 1 88.56 145 ASN A CA 1
ATOM 1138 C C . ASN A 1 145 ? -8.109 23.5 2.754 1 88.56 145 ASN A C 1
ATOM 1140 O O . ASN A 1 145 ? -7.266 23.25 1.893 1 88.56 145 ASN A O 1
ATOM 1144 N N . ALA A 1 146 ? -8.516 22.578 3.666 1 88.94 146 ALA A N 1
ATOM 1145 C CA . ALA A 1 146 ? -7.977 21.219 3.672 1 88.94 146 ALA A CA 1
ATOM 1146 C C . ALA A 1 146 ? -8.914 20.266 2.945 1 88.94 146 ALA A C 1
ATOM 1148 O O . ALA A 1 146 ? -8.633 19.062 2.846 1 88.94 146 ALA A O 1
ATOM 1149 N N . LEU A 1 147 ? -9.984 20.781 2.43 1 87.62 147 LEU A N 1
ATOM 1150 C CA . LEU A 1 147 ? -10.961 19.969 1.707 1 87.62 147 LEU A CA 1
ATOM 1151 C C . LEU A 1 147 ? -10.664 19.984 0.21 1 87.62 147 LEU A C 1
ATOM 1153 O O . LEU A 1 147 ? -10.281 21.016 -0.349 1 87.62 147 LEU A O 1
ATOM 1157 N N . SER A 1 148 ? -10.844 18.875 -0.352 1 87.31 148 SER A N 1
ATOM 1158 C CA . SER A 1 148 ? -10.734 18.797 -1.805 1 87.31 148 SER A CA 1
ATOM 1159 C C . SER A 1 148 ? -11.859 19.562 -2.488 1 87.31 148 SER A C 1
ATOM 1161 O O . SER A 1 148 ? -12.82 19.969 -1.838 1 87.31 148 SER A O 1
ATOM 1163 N N . LYS A 1 149 ? -11.648 19.734 -3.752 1 89.5 149 LYS A N 1
ATOM 1164 C CA . LYS A 1 149 ? -12.688 20.438 -4.508 1 89.5 149 LYS A CA 1
ATOM 1165 C C . LYS A 1 149 ? -14.031 19.719 -4.379 1 89.5 149 LYS A C 1
ATOM 1167 O O . LYS A 1 149 ? -15.055 20.359 -4.117 1 89.5 149 LYS A O 1
ATOM 1172 N N . GLN A 1 150 ? -13.961 18.453 -4.586 1 87.5 150 GLN A N 1
ATOM 1173 C CA . GLN A 1 150 ? -15.188 17.656 -4.484 1 87.5 150 GLN A CA 1
ATOM 1174 C C . GLN A 1 150 ? -15.812 17.781 -3.102 1 87.5 150 GLN A C 1
ATOM 1176 O O . GLN A 1 150 ? -17.031 17.953 -2.98 1 87.5 150 GLN A O 1
ATOM 1181 N N . MET A 1 151 ? -15.047 17.734 -2.207 1 86.44 151 MET A N 1
ATOM 1182 C CA . MET A 1 151 ? -15.523 17.844 -0.832 1 86.44 151 MET A CA 1
ATOM 1183 C C . MET A 1 151 ? -16.094 19.234 -0.563 1 86.44 151 MET A C 1
ATOM 1185 O O . MET A 1 151 ? -17.094 19.375 0.145 1 86.44 151 MET A O 1
ATOM 1189 N N . LEU A 1 152 ? -15.492 20.203 -1.081 1 89.62 152 LEU A N 1
ATOM 1190 C CA . LEU A 1 152 ? -15.977 21.578 -0.939 1 89.62 152 LEU A CA 1
ATOM 1191 C C . LEU A 1 152 ? -17.359 21.719 -1.555 1 89.62 152 LEU A C 1
ATOM 1193 O O . LEU A 1 152 ? -18.25 22.344 -0.955 1 89.62 152 LEU A O 1
ATOM 1197 N N . GLU A 1 153 ? -17.438 21.172 -2.666 1 92.19 153 GLU A N 1
ATOM 1198 C CA . GLU A 1 153 ? -18.703 21.25 -3.371 1 92.19 153 GLU A CA 1
ATOM 1199 C C . GLU A 1 153 ? -19.812 20.531 -2.596 1 92.19 153 GLU A C 1
ATOM 1201 O O . GLU A 1 153 ? -20.938 21.047 -2.492 1 92.19 153 GLU A O 1
ATOM 1206 N N . GLN A 1 154 ? -19.469 19.453 -2.148 1 89.12 154 GLN A N 1
ATOM 1207 C CA . GLN A 1 154 ? -20.438 18.703 -1.349 1 89.12 154 GLN A CA 1
ATOM 1208 C C . GLN A 1 154 ? -20.812 19.469 -0.079 1 89.12 154 GLN A C 1
ATOM 1210 O O . GLN A 1 154 ? -21.984 19.516 0.301 1 89.12 154 GLN A O 1
ATOM 1215 N N . ALA A 1 155 ? -19.859 19.953 0.535 1 87.25 155 ALA A N 1
ATOM 1216 C CA . ALA A 1 155 ? -20.094 20.734 1.747 1 87.25 155 ALA A CA 1
ATOM 1217 C C . ALA A 1 155 ? -20.938 21.969 1.452 1 87.25 155 ALA A C 1
ATOM 1219 O O . ALA A 1 155 ? -21.781 22.375 2.266 1 87.25 155 ALA A O 1
ATOM 1220 N N . LEU A 1 156 ? -20.672 22.547 0.366 1 92.88 156 LEU A N 1
ATOM 1221 C CA . LEU A 1 156 ? -21.438 23.719 -0.052 1 92.88 156 LEU A CA 1
ATOM 1222 C C . LEU A 1 156 ? -22.906 23.375 -0.233 1 92.88 156 LEU A C 1
ATOM 1224 O O . LEU A 1 156 ? -23.781 24.109 0.239 1 92.88 156 LEU A O 1
ATOM 1228 N N . GLU A 1 157 ? -23.094 22.281 -0.913 1 93.19 157 GLU A N 1
ATOM 1229 C CA . GLU A 1 157 ? -24.469 21.828 -1.113 1 93.19 157 GLU A CA 1
ATOM 1230 C C . GLU A 1 157 ? -25.172 21.594 0.221 1 93.19 157 GLU A C 1
ATOM 1232 O O . GLU A 1 157 ? -26.328 22 0.401 1 93.19 157 GLU A O 1
ATOM 1237 N N . LYS A 1 158 ? -24.531 20.938 1.021 1 90.06 158 LYS A N 1
ATOM 1238 C CA . LYS A 1 158 ? -25.094 20.672 2.338 1 90.06 158 LYS A CA 1
ATOM 1239 C C . LYS A 1 158 ? -25.344 21.953 3.113 1 90.06 158 LYS A C 1
ATOM 1241 O O . LYS A 1 158 ? -26.359 22.078 3.803 1 90.06 158 LYS A O 1
ATOM 1246 N N . ALA A 1 159 ? -24.406 22.844 3.098 1 91.94 159 ALA A N 1
ATOM 1247 C CA . ALA A 1 159 ? -24.547 24.125 3.789 1 91.94 159 ALA A CA 1
ATOM 1248 C C . ALA A 1 159 ? -25.75 24.906 3.279 1 91.94 159 ALA A C 1
ATOM 1250 O O . ALA A 1 159 ? -26.484 25.516 4.066 1 91.94 159 ALA A O 1
ATOM 1251 N N . ILE A 1 160 ? -25.953 24.828 2.014 1 94.06 160 ILE A N 1
ATOM 1252 C CA . ILE A 1 160 ? -27.094 25.484 1.412 1 94.06 160 ILE A CA 1
ATOM 1253 C C . ILE A 1 160 ? -28.391 24.828 1.874 1 94.06 160 ILE A C 1
ATOM 1255 O O . ILE A 1 160 ? -29.344 25.5 2.266 1 94.06 160 ILE A O 1
ATOM 1259 N N . ALA A 1 161 ? -28.375 23.562 1.841 1 93.69 161 ALA A N 1
ATOM 1260 C CA . ALA A 1 161 ? -29.547 22.797 2.246 1 93.69 161 ALA A CA 1
ATOM 1261 C C . ALA A 1 161 ? -29.906 23.078 3.703 1 93.69 161 ALA A C 1
ATOM 1263 O O . ALA A 1 161 ? -31.094 23.109 4.062 1 93.69 161 ALA A O 1
ATOM 1264 N N . ASN A 1 162 ? -28.984 23.312 4.504 1 94.06 162 ASN A N 1
ATOM 1265 C CA . ASN A 1 162 ? -29.203 23.578 5.922 1 94.06 162 ASN A CA 1
ATOM 1266 C C . ASN A 1 162 ? -29.328 25.062 6.215 1 94.06 162 ASN A C 1
ATOM 1268 O O . ASN A 1 162 ? -29.359 25.469 7.375 1 94.06 162 ASN A O 1
ATOM 1272 N N . GLU A 1 163 ? -29.328 25.797 5.238 1 94.19 163 GLU A N 1
ATOM 1273 C CA . GLU A 1 163 ? -29.469 27.25 5.289 1 94.19 163 GLU A CA 1
ATOM 1274 C C . GLU A 1 163 ? -28.359 27.875 6.133 1 94.19 163 GLU A C 1
ATOM 1276 O O . GLU A 1 163 ? -28.609 28.828 6.871 1 94.19 163 GLU A O 1
ATOM 1281 N N . ASP A 1 164 ? -27.234 27.312 6.168 1 92.81 164 ASP A N 1
ATOM 1282 C CA . ASP A 1 164 ? -26.016 27.875 6.762 1 92.81 164 ASP A CA 1
ATOM 1283 C C . ASP A 1 164 ? -25.266 28.734 5.75 1 92.81 164 ASP A C 1
ATOM 1285 O O . ASP A 1 164 ? -24.234 28.328 5.219 1 92.81 164 ASP A O 1
ATOM 1289 N N . TYR A 1 165 ? -25.719 29.938 5.621 1 93.19 165 TYR A N 1
ATOM 1290 C CA . TYR A 1 165 ? -25.25 30.812 4.547 1 93.19 165 TYR A CA 1
ATOM 1291 C C . TYR A 1 165 ? -23.844 31.328 4.84 1 93.19 165 TYR A C 1
ATOM 1293 O O . TYR A 1 165 ? -23.094 31.641 3.918 1 93.19 165 TYR A O 1
ATOM 1301 N N . GLU A 1 166 ? -23.562 31.453 6.074 1 92.94 166 GLU A N 1
ATOM 1302 C CA . GLU A 1 166 ? -22.219 31.891 6.422 1 92.94 166 GLU A CA 1
ATOM 1303 C C . GLU A 1 166 ? -21.188 30.859 5.973 1 92.94 166 GLU A C 1
ATOM 1305 O O . GLU A 1 166 ? -20.203 31.203 5.312 1 92.94 166 GLU A O 1
ATOM 1310 N N . LEU A 1 167 ? -21.453 29.688 6.336 1 90.75 167 LEU A N 1
ATOM 1311 C CA . LEU A 1 167 ? -20.562 28.609 5.906 1 90.75 167 LEU A CA 1
ATOM 1312 C C . LEU A 1 167 ? -20.547 28.5 4.383 1 90.75 167 LEU A C 1
ATOM 1314 O O . LEU A 1 167 ? -19.484 28.297 3.785 1 90.75 167 LEU A O 1
ATOM 1318 N N . ALA A 1 168 ? -21.688 28.641 3.777 1 94.31 168 ALA A N 1
ATOM 1319 C CA . ALA A 1 168 ? -21.781 28.562 2.322 1 94.31 168 ALA A CA 1
ATOM 1320 C C . ALA A 1 168 ? -20.891 29.609 1.656 1 94.31 168 ALA A C 1
ATOM 1322 O O . ALA A 1 168 ? -20.219 29.328 0.659 1 94.31 168 ALA A O 1
ATOM 1323 N N . SER A 1 169 ? -20.969 30.719 2.223 1 93.75 169 SER A N 1
ATOM 1324 C CA . SER A 1 169 ? -20.172 31.812 1.672 1 93.75 169 SER A CA 1
ATOM 1325 C C . SER A 1 169 ? -18.672 31.5 1.767 1 93.75 169 SER A C 1
ATOM 1327 O O . SER A 1 169 ? -17.922 31.719 0.813 1 93.75 169 SER A O 1
ATOM 1329 N N . SER A 1 170 ? -18.25 31.047 2.93 1 92.5 170 SER A N 1
ATOM 1330 C CA . SER A 1 170 ? -16.844 30.688 3.117 1 92.5 170 SER A CA 1
ATOM 1331 C C . SER A 1 170 ? -16.406 29.609 2.133 1 92.5 170 SER A C 1
ATOM 1333 O O . SER A 1 170 ? -15.297 29.672 1.594 1 92.5 170 SER A O 1
ATOM 1335 N N . LEU A 1 171 ? -17.219 28.656 1.935 1 93.56 171 LEU A N 1
ATOM 1336 C CA . LEU A 1 171 ? -16.938 27.562 1.012 1 93.56 171 LEU A CA 1
ATOM 1337 C C . LEU A 1 171 ? -16.844 28.062 -0.422 1 93.56 171 LEU A C 1
ATOM 1339 O O . LEU A 1 171 ? -15.938 27.672 -1.165 1 93.56 171 LEU A O 1
ATOM 1343 N N . ARG A 1 172 ? -17.766 28.922 -0.795 1 92.75 172 ARG A N 1
ATOM 1344 C CA . ARG A 1 172 ? -17.75 29.516 -2.123 1 92.75 172 ARG A CA 1
ATOM 1345 C C . ARG A 1 172 ? -16.484 30.344 -2.336 1 92.75 172 ARG A C 1
ATOM 1347 O O . ARG A 1 172 ? -15.875 30.297 -3.406 1 92.75 172 ARG A O 1
ATOM 1354 N N . ASP A 1 173 ? -16.141 31.078 -1.309 1 93.75 173 ASP A N 1
ATOM 1355 C CA . ASP A 1 173 ? -14.938 31.891 -1.391 1 93.75 173 ASP A CA 1
ATOM 1356 C C . ASP A 1 173 ? -13.711 31.031 -1.646 1 93.75 173 ASP A C 1
ATOM 1358 O O . ASP A 1 173 ? -12.844 31.391 -2.445 1 93.75 173 ASP A O 1
ATOM 1362 N N . GLU A 1 174 ? -13.594 29.953 -0.91 1 92.12 174 GLU A N 1
ATOM 1363 C CA . GLU A 1 174 ? -12.461 29.031 -1.083 1 92.12 174 GLU A CA 1
ATOM 1364 C C . GLU A 1 174 ? -12.438 28.453 -2.492 1 92.12 174 GLU A C 1
ATOM 1366 O O . GLU A 1 174 ? -11.375 28.359 -3.115 1 92.12 174 GLU A O 1
ATOM 1371 N N . LEU A 1 175 ? -13.594 28.078 -3.018 1 93.12 175 LEU A N 1
ATOM 1372 C CA . LEU A 1 175 ? -13.695 27.531 -4.363 1 93.12 175 LEU A CA 1
ATOM 1373 C C . LEU A 1 175 ? -13.258 28.547 -5.406 1 93.12 175 LEU A C 1
ATOM 1375 O O . LEU A 1 175 ? -12.539 28.219 -6.352 1 93.12 175 LEU A O 1
ATOM 1379 N N . GLN A 1 176 ? -13.656 29.75 -5.152 1 91.5 176 GLN A N 1
ATOM 1380 C CA . GLN A 1 176 ? -13.289 30.828 -6.066 1 91.5 176 GLN A CA 1
ATOM 1381 C C . GLN A 1 176 ? -11.797 31.125 -6.012 1 91.5 176 GLN A C 1
ATOM 1383 O O . GLN A 1 176 ? -11.164 31.344 -7.047 1 91.5 176 GLN A O 1
ATOM 1388 N N . LYS A 1 177 ? -11.312 31.188 -4.828 1 91.31 177 LYS A N 1
ATOM 1389 C CA . LYS A 1 177 ? -9.891 31.438 -4.641 1 91.31 177 LYS A CA 1
ATOM 1390 C C . LYS A 1 177 ? -9.055 30.422 -5.426 1 91.31 177 LYS A C 1
ATOM 1392 O O . LYS A 1 177 ? -8.062 30.797 -6.059 1 91.31 177 LYS A O 1
ATOM 1397 N N . ARG A 1 178 ? -9.352 29.203 -5.438 1 90.94 178 ARG A N 1
ATOM 1398 C CA . ARG A 1 178 ? -8.633 28.141 -6.137 1 90.94 178 ARG A CA 1
ATOM 1399 C C . ARG A 1 178 ? -8.766 28.297 -7.648 1 90.94 178 ARG A C 1
ATOM 1401 O O . ARG A 1 178 ? -7.809 28.047 -8.391 1 90.94 178 ARG A O 1
ATOM 1408 N N . GLN A 1 179 ? -9.945 28.609 -8.039 1 88.81 179 GLN A N 1
ATOM 1409 C CA . GLN A 1 179 ? -10.18 28.828 -9.461 1 88.81 179 GLN A CA 1
ATOM 1410 C C . GLN A 1 179 ? -9.32 29.969 -9.992 1 88.81 179 GLN A C 1
ATOM 1412 O O . GLN A 1 179 ? -8.797 29.891 -11.109 1 88.81 179 GLN A O 1
ATOM 1417 N N . ASP A 1 180 ? -9.18 30.969 -9.172 1 87.19 180 ASP A N 1
ATOM 1418 C CA . ASP A 1 180 ? -8.391 32.125 -9.562 1 87.19 180 ASP A CA 1
ATOM 1419 C C . ASP A 1 180 ? -6.898 31.797 -9.602 1 87.19 180 ASP A C 1
ATOM 1421 O O . ASP A 1 180 ? -6.137 32.406 -10.352 1 87.19 180 ASP A O 1
ATOM 1425 N N . ALA A 1 181 ? -6.48 30.969 -8.703 1 81.81 181 ALA A N 1
ATOM 1426 C CA . ALA A 1 181 ? -5.078 30.578 -8.656 1 81.81 181 ALA A CA 1
ATOM 1427 C C . ALA A 1 181 ? -4.715 29.703 -9.852 1 81.81 181 ALA A C 1
ATOM 1429 O O . ALA A 1 181 ? -3.549 29.625 -10.242 1 81.81 181 ALA A O 1
ATOM 1430 N N . GLU A 1 182 ? -5.645 28.875 -10.359 1 73.44 182 GLU A N 1
ATOM 1431 C CA . GLU A 1 182 ? -5.41 28.016 -11.516 1 73.44 182 GLU A CA 1
ATOM 1432 C C . GLU A 1 182 ? -5.293 28.844 -12.797 1 73.44 182 GLU A C 1
ATOM 1434 O O . GLU A 1 182 ? -4.727 28.375 -13.789 1 73.44 182 GLU A O 1
ATOM 1439 N N . LYS A 1 183 ? -5.82 30.078 -12.898 1 65.38 183 LYS A N 1
ATOM 1440 C CA . LYS A 1 183 ? -5.703 30.953 -14.07 1 65.38 183 LYS A CA 1
ATOM 1441 C C . LYS A 1 183 ? -4.352 31.656 -14.094 1 65.38 183 LYS A C 1
ATOM 1443 O O . LYS A 1 183 ? -3.779 31.875 -15.164 1 65.38 183 LYS A O 1
ATOM 1448 N N . MET B 1 1 ? 17.734 -25.516 -7.523 1 73.62 1 MET B N 1
ATOM 1449 C CA . MET B 1 1 ? 16.281 -25.547 -7.578 1 73.62 1 MET B CA 1
ATOM 1450 C C . MET B 1 1 ? 15.773 -24.984 -8.906 1 73.62 1 MET B C 1
ATOM 1452 O O . MET B 1 1 ? 16.219 -23.922 -9.344 1 73.62 1 MET B O 1
ATOM 1456 N N . ASN B 1 2 ? 15.031 -25.875 -9.719 1 93.75 2 ASN B N 1
ATOM 1457 C CA . ASN B 1 2 ? 14.508 -25.422 -11 1 93.75 2 ASN B CA 1
ATOM 1458 C C . ASN B 1 2 ? 13.352 -24.453 -10.828 1 93.75 2 ASN B C 1
ATOM 1460 O O . ASN B 1 2 ? 12.523 -24.609 -9.93 1 93.75 2 ASN B O 1
ATOM 1464 N N . LYS B 1 3 ? 13.414 -23.312 -11.508 1 97.06 3 LYS B N 1
ATOM 1465 C CA . LYS B 1 3 ? 12.359 -22.312 -11.398 1 97.06 3 LYS B CA 1
ATOM 1466 C C . LYS B 1 3 ? 11.891 -21.859 -12.773 1 97.06 3 LYS B C 1
ATOM 1468 O O . LYS B 1 3 ? 12.617 -21.984 -13.758 1 97.06 3 LYS B O 1
ATOM 1473 N N . THR B 1 4 ? 10.656 -21.5 -12.844 1 98.19 4 THR B N 1
ATOM 1474 C CA . THR B 1 4 ? 10.023 -20.984 -14.062 1 98.19 4 THR B CA 1
ATOM 1475 C C . THR B 1 4 ? 9.805 -19.484 -13.969 1 98.19 4 THR B C 1
ATOM 1477 O O . THR B 1 4 ? 9.266 -18.984 -12.977 1 98.19 4 THR B O 1
ATOM 1480 N N . ARG B 1 5 ? 10.195 -18.766 -15 1 98.38 5 ARG B N 1
ATOM 1481 C CA . ARG B 1 5 ? 10.008 -17.328 -15.047 1 98.38 5 ARG B CA 1
ATOM 1482 C C . ARG B 1 5 ? 8.562 -16.969 -15.375 1 98.38 5 ARG B C 1
ATOM 1484 O O . ARG B 1 5 ? 7.949 -17.594 -16.25 1 98.38 5 ARG B O 1
ATOM 1491 N N . LEU B 1 6 ? 8.055 -15.969 -14.633 1 98.44 6 LEU B N 1
ATOM 1492 C CA . LEU B 1 6 ? 6.676 -15.547 -14.828 1 98.44 6 LEU B CA 1
ATOM 1493 C C . LEU B 1 6 ? 6.605 -14.07 -15.211 1 98.44 6 LEU B C 1
ATOM 1495 O O . LEU B 1 6 ? 7.461 -13.281 -14.805 1 98.44 6 LEU B O 1
ATOM 1499 N N . LEU B 1 7 ? 5.578 -13.781 -15.93 1 97.44 7 LEU B N 1
ATOM 1500 C CA . LEU B 1 7 ? 5.309 -12.398 -16.328 1 97.44 7 LEU B CA 1
ATOM 1501 C C . LEU B 1 7 ? 3.895 -11.984 -15.93 1 97.44 7 LEU B C 1
ATOM 1503 O O . LEU B 1 7 ? 2.938 -12.727 -16.156 1 97.44 7 LEU B O 1
ATOM 1507 N N . PHE B 1 8 ? 3.799 -10.836 -15.344 1 95.81 8 PHE B N 1
ATOM 1508 C CA . PHE B 1 8 ? 2.49 -10.289 -15 1 95.81 8 PHE B CA 1
ATOM 1509 C C . PHE B 1 8 ? 1.728 -9.883 -16.25 1 95.81 8 PHE B C 1
ATOM 1511 O O . PHE B 1 8 ? 2.25 -9.156 -17.094 1 95.81 8 PHE B O 1
ATOM 1518 N N . ARG B 1 9 ? 0.469 -10.297 -16.328 1 92.31 9 ARG B N 1
ATOM 1519 C CA . ARG B 1 9 ? -0.303 -10.062 -17.547 1 92.31 9 ARG B CA 1
ATOM 1520 C C . ARG B 1 9 ? -1.479 -9.125 -17.281 1 92.31 9 ARG B C 1
ATOM 1522 O O . ARG B 1 9 ? -1.925 -8.406 -18.172 1 92.31 9 ARG B O 1
ATOM 1529 N N . GLY B 1 10 ? -1.966 -9.172 -16.094 1 91.94 10 GLY B N 1
ATOM 1530 C CA . GLY B 1 10 ? -3.096 -8.312 -15.789 1 91.94 10 GLY B CA 1
ATOM 1531 C C . GLY B 1 10 ? -3.887 -8.758 -14.578 1 91.94 10 GLY B C 1
ATOM 1532 O O . GLY B 1 10 ? -3.441 -9.633 -13.828 1 91.94 10 GLY B O 1
ATOM 1533 N N . ILE B 1 11 ? -5.043 -8.047 -14.438 1 90.81 11 ILE B N 1
ATOM 1534 C CA . ILE B 1 11 ? -5.914 -8.312 -13.297 1 90.81 11 ILE B CA 1
ATOM 1535 C C . ILE B 1 11 ? -7.297 -8.742 -13.789 1 90.81 11 ILE B C 1
ATOM 1537 O O . ILE B 1 11 ? -7.809 -8.195 -14.773 1 90.81 11 ILE B O 1
ATOM 1541 N N . SER B 1 12 ? -7.836 -9.672 -13.133 1 85.75 12 SER B N 1
ATOM 1542 C CA . SER B 1 12 ? -9.203 -10.117 -13.391 1 85.75 12 SER B CA 1
ATOM 1543 C C . SER B 1 12 ? -10.031 -10.125 -12.117 1 85.75 12 SER B C 1
ATOM 1545 O O . SER B 1 12 ? -9.508 -9.93 -11.023 1 85.75 12 SER B O 1
ATOM 1547 N N . GLU B 1 13 ? -11.32 -10.109 -12.25 1 82 13 GLU B N 1
ATOM 1548 C CA . GLU B 1 13 ? -12.219 -10.164 -11.102 1 82 13 GLU B CA 1
ATOM 1549 C C . GLU B 1 13 ? -12.734 -11.578 -10.875 1 82 13 GLU B C 1
ATOM 1551 O O . GLU B 1 13 ? -12.852 -12.367 -11.82 1 82 13 GLU B O 1
ATOM 1556 N N . ILE B 1 14 ? -12.844 -11.906 -9.609 1 74.19 14 ILE B N 1
ATOM 1557 C CA . ILE B 1 14 ? -13.477 -13.18 -9.281 1 74.19 14 ILE B CA 1
ATOM 1558 C C . ILE B 1 14 ? -14.992 -13.039 -9.359 1 74.19 14 ILE B C 1
ATOM 1560 O O . ILE B 1 14 ? -15.578 -12.18 -8.695 1 74.19 14 ILE B O 1
ATOM 1564 N N . VAL B 1 15 ? -15.641 -13.727 -10.258 1 67 15 VAL B N 1
ATOM 1565 C CA . VAL B 1 15 ? -17.078 -13.664 -10.453 1 67 15 VAL B CA 1
ATOM 1566 C C . VAL B 1 15 ? -17.797 -14.18 -9.203 1 67 15 VAL B C 1
ATOM 1568 O O . VAL B 1 15 ? -17.422 -15.211 -8.648 1 67 15 VAL B O 1
ATOM 1571 N N . GLY B 1 16 ? -18.781 -13.531 -8.75 1 63.03 16 GLY B N 1
ATOM 1572 C CA . GLY B 1 16 ? -19.641 -13.969 -7.66 1 63.03 16 GLY B CA 1
ATOM 1573 C C . GLY B 1 16 ? -19.219 -13.422 -6.309 1 63.03 16 GLY B C 1
ATOM 1574 O O . GLY B 1 16 ? -19.984 -13.508 -5.336 1 63.03 16 GLY B O 1
ATOM 1575 N N . THR B 1 17 ? -17.828 -13.25 -6.137 1 61.81 17 THR B N 1
ATOM 1576 C CA . THR B 1 17 ? -17.422 -12.648 -4.867 1 61.81 17 THR B CA 1
ATOM 1577 C C . THR B 1 17 ? -17.125 -11.164 -5.043 1 61.81 17 THR B C 1
ATOM 1579 O O . THR B 1 17 ? -16.562 -10.758 -6.062 1 61.81 17 THR B O 1
ATOM 1582 N N . THR B 1 18 ? -17.75 -10.32 -4.41 1 61.81 18 THR B N 1
ATOM 1583 C CA . THR B 1 18 ? -17.75 -8.875 -4.598 1 61.81 18 THR B CA 1
ATOM 1584 C C . THR B 1 18 ? -16.391 -8.289 -4.215 1 61.81 18 THR B C 1
ATOM 1586 O O . THR B 1 18 ? -15.984 -7.262 -4.762 1 61.81 18 THR B O 1
ATOM 1589 N N . GLU B 1 19 ? -15.406 -9.062 -3.391 1 78.56 19 GLU B N 1
ATOM 1590 C CA . GLU B 1 19 ? -14.414 -8.148 -2.848 1 78.56 19 GLU B CA 1
ATOM 1591 C C . GLU B 1 19 ? -13 -8.68 -3.055 1 78.56 19 GLU B C 1
ATOM 1593 O O . GLU B 1 19 ? -12.117 -8.469 -2.215 1 78.56 19 GLU B O 1
ATOM 1598 N N . MET B 1 20 ? -12.773 -9.492 -4.211 1 84.56 20 MET B N 1
ATOM 1599 C CA . MET B 1 20 ? -11.398 -9.945 -4.414 1 84.56 20 MET B CA 1
ATOM 1600 C C . MET B 1 20 ? -11.016 -9.875 -5.891 1 84.56 20 MET B C 1
ATOM 1602 O O . MET B 1 20 ? -11.891 -9.852 -6.762 1 84.56 20 MET B O 1
ATOM 1606 N N . GLY B 1 21 ? -9.734 -9.75 -6.164 1 88.31 21 GLY B N 1
ATOM 1607 C CA . GLY B 1 21 ? -9.164 -9.758 -7.5 1 88.31 21 GLY B CA 1
ATOM 1608 C C . GLY B 1 21 ? -8.203 -10.906 -7.734 1 88.31 21 GLY B C 1
ATOM 1609 O O . GLY B 1 21 ? -7.816 -11.602 -6.793 1 88.31 21 GLY B O 1
ATOM 1610 N N . LEU B 1 22 ? -7.984 -11.125 -9.109 1 91.44 22 LEU B N 1
ATOM 1611 C CA . LEU B 1 2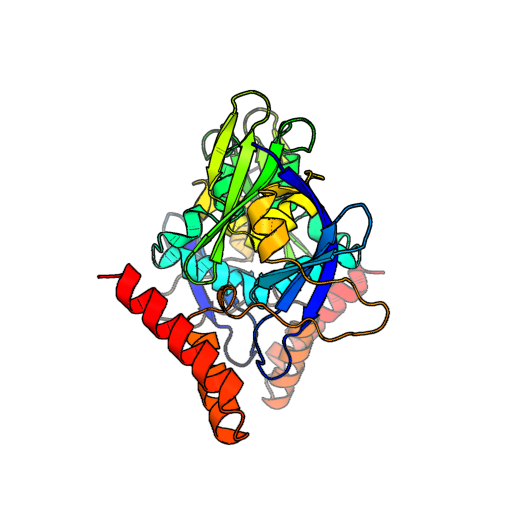2 ? -7.004 -12.125 -9.508 1 91.44 22 LEU B CA 1
ATOM 1612 C C . LEU B 1 22 ? -5.863 -11.484 -10.289 1 91.44 22 LEU B C 1
ATOM 1614 O O . LEU B 1 22 ? -6.09 -10.828 -11.305 1 91.44 22 LEU B O 1
ATOM 1618 N N . LEU B 1 23 ? -4.688 -11.648 -9.758 1 94.75 23 LEU B N 1
ATOM 1619 C CA . LEU B 1 23 ? -3.506 -11.289 -10.531 1 94.75 23 LEU B CA 1
ATOM 1620 C C . LEU B 1 23 ? -3.09 -12.438 -11.445 1 94.75 23 LEU B C 1
ATOM 1622 O O . LEU B 1 23 ? -2.797 -13.539 -10.977 1 94.75 23 LEU B O 1
ATOM 1626 N N . ILE B 1 24 ? -2.996 -12.172 -12.734 1 94.06 24 ILE B N 1
ATOM 1627 C CA . ILE B 1 24 ? -2.701 -13.219 -13.711 1 94.06 24 ILE B CA 1
ATOM 1628 C C . ILE B 1 24 ? -1.234 -13.133 -14.125 1 94.06 24 ILE B C 1
ATOM 1630 O O . ILE B 1 24 ? -0.768 -12.086 -14.57 1 94.06 24 ILE B O 1
ATOM 1634 N N . LEU B 1 25 ? -0.548 -14.227 -13.945 1 96.56 25 LEU B N 1
ATOM 1635 C CA . LEU B 1 25 ? 0.837 -14.344 -14.383 1 96.56 25 LEU B CA 1
ATOM 1636 C C . LEU B 1 25 ? 0.996 -15.492 -15.375 1 96.56 25 LEU B C 1
ATOM 1638 O O . LEU B 1 25 ? 0.389 -16.547 -15.203 1 96.56 25 LEU B O 1
ATOM 1642 N N . ALA B 1 26 ? 1.823 -15.297 -16.359 1 96.25 26 ALA B N 1
ATOM 1643 C CA . ALA B 1 26 ? 2.041 -16.312 -17.391 1 96.25 26 ALA B CA 1
ATOM 1644 C C . ALA B 1 26 ? 3.525 -16.641 -17.516 1 96.25 26 ALA B C 1
ATOM 1646 O O . ALA B 1 26 ? 4.383 -15.836 -17.156 1 96.25 26 ALA B O 1
ATOM 1647 N N . ASP B 1 27 ? 3.768 -17.844 -18.078 1 97.19 27 ASP B N 1
ATOM 1648 C CA . ASP B 1 27 ? 5.152 -18.188 -18.375 1 97.19 27 ASP B CA 1
ATOM 1649 C C . ASP B 1 27 ? 5.648 -17.422 -19.609 1 97.19 27 ASP B C 1
ATOM 1651 O O . ASP B 1 27 ? 4.855 -16.797 -20.312 1 97.19 27 ASP B O 1
ATOM 1655 N N . GLN B 1 28 ? 6.922 -17.422 -19.797 1 95.94 28 GLN B N 1
ATOM 1656 C CA . GLN B 1 28 ? 7.547 -16.641 -20.875 1 95.94 28 GLN B CA 1
ATOM 1657 C C . GLN B 1 28 ? 7.012 -17.047 -22.234 1 95.94 28 GLN B C 1
ATOM 1659 O O . GLN B 1 28 ? 6.906 -16.219 -23.141 1 95.94 28 GLN B O 1
ATOM 1664 N N . SER B 1 29 ? 6.688 -18.359 -22.359 1 94.75 29 SER B N 1
ATOM 1665 C CA . SER B 1 29 ? 6.191 -18.875 -23.625 1 94.75 29 SER B CA 1
ATOM 1666 C C . SER B 1 29 ? 4.707 -18.578 -23.797 1 94.75 29 SER B C 1
ATOM 1668 O O . SER B 1 29 ? 4.121 -18.891 -24.844 1 94.75 29 SER B O 1
ATOM 1670 N N . ASN B 1 30 ? 4.133 -18 -22.797 1 93.62 30 ASN B N 1
ATOM 1671 C CA . ASN B 1 30 ? 2.715 -17.641 -22.828 1 93.62 30 ASN B CA 1
ATOM 1672 C C . ASN B 1 30 ? 1.84 -18.875 -23.094 1 93.62 30 ASN B C 1
ATOM 1674 O O . ASN B 1 30 ? 0.857 -18.781 -23.828 1 93.62 30 ASN B O 1
ATOM 1678 N N . LYS B 1 31 ? 2.15 -19.969 -22.609 1 93.56 31 LYS B N 1
ATOM 1679 C CA . LYS B 1 31 ? 1.397 -21.203 -22.797 1 93.56 31 LYS B CA 1
ATOM 1680 C C . LYS B 1 31 ? 0.56 -21.531 -21.562 1 93.56 31 LYS B C 1
ATOM 1682 O O . LYS B 1 31 ? -0.548 -22.062 -21.688 1 93.56 31 LYS B O 1
ATOM 1687 N N . ARG B 1 32 ? 1.15 -21.266 -20.438 1 94.56 32 ARG B N 1
ATOM 1688 C CA . ARG B 1 32 ? 0.479 -21.562 -19.172 1 94.56 32 ARG B CA 1
ATOM 1689 C C . ARG B 1 32 ? 0.45 -20.344 -18.266 1 94.56 32 ARG B C 1
ATOM 1691 O O . ARG B 1 32 ? 1.272 -19.438 -18.406 1 94.56 32 ARG B O 1
ATOM 1698 N N . GLN B 1 33 ? -0.526 -20.312 -17.375 1 94.69 33 GLN B N 1
ATOM 1699 C CA . GLN B 1 33 ? -0.693 -19.172 -16.484 1 94.69 33 GLN B CA 1
ATOM 1700 C C . GLN B 1 33 ? -1.124 -19.609 -15.086 1 94.69 33 GLN B C 1
ATOM 1702 O O . GLN B 1 33 ? -1.607 -20.734 -14.906 1 94.69 33 GLN B O 1
ATOM 1707 N N . ILE B 1 34 ? -0.853 -18.719 -14.102 1 95.06 34 ILE B N 1
ATOM 1708 C CA . ILE B 1 34 ? -1.329 -18.891 -12.727 1 95.06 34 ILE B CA 1
ATOM 1709 C C . ILE B 1 34 ? -2.076 -17.625 -12.289 1 95.06 34 ILE B C 1
ATOM 1711 O O . ILE B 1 34 ? -1.963 -16.578 -12.922 1 95.06 34 ILE B O 1
ATOM 1715 N N . ALA B 1 35 ? -2.842 -17.844 -11.281 1 93.31 35 ALA B N 1
ATOM 1716 C CA . ALA B 1 35 ? -3.58 -16.719 -10.703 1 93.31 35 ALA B CA 1
ATOM 1717 C C . ALA B 1 35 ? -3.26 -16.562 -9.219 1 93.31 35 ALA B C 1
ATOM 1719 O O . ALA B 1 35 ? -3.174 -17.547 -8.484 1 93.31 35 ALA B O 1
ATOM 1720 N N . ILE B 1 36 ? -3.02 -15.359 -8.812 1 94.69 36 ILE B N 1
ATOM 1721 C CA . ILE B 1 36 ? -2.793 -15.016 -7.41 1 94.69 36 ILE B CA 1
ATOM 1722 C C . ILE B 1 36 ? -3.949 -14.164 -6.895 1 94.69 36 ILE B C 1
ATOM 1724 O O . ILE B 1 36 ? -4.25 -13.109 -7.461 1 94.69 36 ILE B O 1
ATOM 1728 N N . ILE B 1 37 ? -4.562 -14.594 -5.875 1 91.69 37 ILE B N 1
ATOM 1729 C CA . ILE B 1 37 ? -5.684 -13.852 -5.301 1 91.69 37 ILE B CA 1
ATOM 1730 C C . ILE B 1 37 ? -5.168 -12.609 -4.582 1 91.69 37 ILE B C 1
ATOM 1732 O O . ILE B 1 37 ? -4.145 -12.656 -3.896 1 91.69 37 ILE B O 1
ATOM 1736 N N . CYS B 1 38 ? -5.871 -11.523 -4.734 1 91.81 38 CYS B N 1
ATOM 1737 C CA . CYS B 1 38 ? -5.531 -10.297 -4.027 1 91.81 38 CYS B CA 1
ATOM 1738 C C . CYS B 1 38 ? -6.785 -9.578 -3.553 1 91.81 38 CYS B C 1
ATOM 1740 O O . CYS B 1 38 ? -7.875 -9.797 -4.09 1 91.81 38 CYS B O 1
ATOM 1742 N N . ASP B 1 39 ? -6.633 -8.805 -2.518 1 88.62 39 ASP B N 1
ATOM 1743 C CA . ASP B 1 39 ? -7.781 -8.07 -1.998 1 88.62 39 ASP B CA 1
ATOM 1744 C C . ASP B 1 39 ? -8.047 -6.809 -2.818 1 88.62 39 ASP B C 1
ATOM 1746 O O . ASP B 1 39 ? -7.285 -6.488 -3.734 1 88.62 39 ASP B O 1
ATOM 1750 N N . LYS B 1 40 ? -9.102 -6.164 -2.449 1 86.81 40 LYS B N 1
ATOM 1751 C CA . LYS B 1 40 ? -9.547 -5 -3.209 1 86.81 40 LYS B CA 1
ATOM 1752 C C . LYS B 1 40 ? -8.516 -3.875 -3.145 1 86.81 40 LYS B C 1
ATOM 1754 O O . LYS B 1 40 ? -8.328 -3.143 -4.121 1 86.81 40 LYS B O 1
ATOM 1759 N N . SER B 1 41 ? -7.969 -3.715 -2.074 1 89.19 41 SER B N 1
ATOM 1760 C CA . SER B 1 41 ? -6.953 -2.676 -1.937 1 89.19 41 SER B CA 1
ATOM 1761 C C . SER B 1 41 ? -5.781 -2.916 -2.887 1 89.19 41 SER B C 1
ATOM 1763 O O . SER B 1 41 ? -5.266 -1.978 -3.494 1 89.19 41 SER B O 1
ATOM 1765 N N . MET B 1 42 ? -5.387 -4.117 -3.014 1 91.94 42 MET B N 1
ATOM 1766 C CA . MET B 1 42 ? -4.297 -4.473 -3.918 1 91.94 42 MET B CA 1
ATOM 1767 C C . MET B 1 42 ? -4.723 -4.309 -5.375 1 91.94 42 MET B C 1
ATOM 1769 O O . MET B 1 42 ? -3.949 -3.818 -6.199 1 91.94 42 MET B O 1
ATOM 1773 N N . GLU B 1 43 ? -5.895 -4.746 -5.59 1 90.56 43 GLU B N 1
ATOM 1774 C CA . GLU B 1 43 ? -6.422 -4.547 -6.938 1 90.56 43 GLU B CA 1
ATOM 1775 C C . GLU B 1 43 ? -6.355 -3.076 -7.344 1 90.56 43 GLU B C 1
ATOM 1777 O O . GLU B 1 43 ? -5.949 -2.754 -8.461 1 90.56 43 GLU B O 1
ATOM 1782 N N . HIS B 1 44 ? -6.727 -2.279 -6.473 1 88.31 44 HIS B N 1
ATOM 1783 C CA . HIS B 1 44 ? -6.68 -0.844 -6.727 1 88.31 44 HIS B CA 1
ATOM 1784 C C . HIS B 1 44 ? -5.246 -0.364 -6.926 1 88.31 44 HIS B C 1
ATOM 1786 O O . HIS B 1 44 ? -4.973 0.428 -7.832 1 88.31 44 HIS B O 1
ATOM 1792 N N . ALA B 1 45 ? -4.422 -0.827 -6.121 1 91 45 ALA B N 1
ATOM 1793 C CA . ALA B 1 45 ? -3.012 -0.455 -6.223 1 91 45 ALA B CA 1
ATOM 1794 C C . ALA B 1 45 ? -2.453 -0.79 -7.602 1 91 45 ALA B C 1
ATOM 1796 O O . ALA B 1 45 ? -1.74 0.018 -8.203 1 91 45 ALA B O 1
ATOM 1797 N N . PHE B 1 46 ? -2.766 -1.907 -8.133 1 93 46 PHE B N 1
ATOM 1798 C CA . PHE B 1 46 ? -2.309 -2.3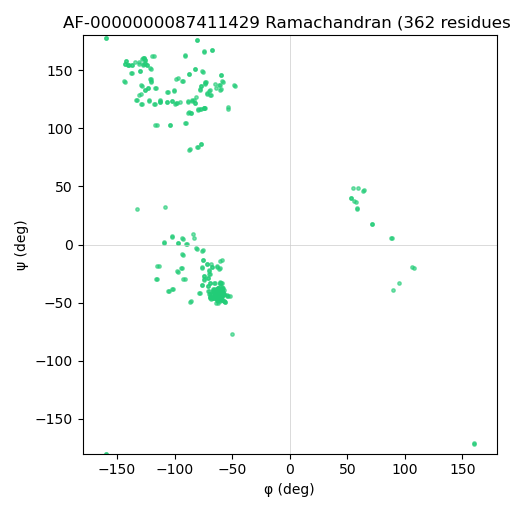09 -9.453 1 93 46 PHE B CA 1
ATOM 1799 C C . PHE B 1 46 ? -2.963 -1.455 -10.539 1 93 46 PHE B C 1
ATOM 1801 O O . PHE B 1 46 ? -2.293 -1 -11.469 1 93 46 PHE B O 1
ATOM 1808 N N . SER B 1 47 ? -4.266 -1.291 -10.391 1 88.5 47 SER B N 1
ATOM 1809 C CA . SER B 1 47 ? -5.012 -0.558 -11.406 1 88.5 47 SER B CA 1
ATOM 1810 C C . SER B 1 47 ? -4.469 0.856 -11.578 1 88.5 47 SER B C 1
ATOM 1812 O O . SER B 1 47 ? -4.359 1.354 -12.703 1 88.5 47 SER B O 1
ATOM 1814 N N . MET B 1 48 ? -4.129 1.494 -10.492 1 88.81 48 MET B N 1
ATOM 1815 C CA . MET B 1 48 ? -3.555 2.836 -10.547 1 88.81 48 MET B CA 1
ATOM 1816 C C . MET B 1 48 ? -2.244 2.836 -11.328 1 88.81 48 MET B C 1
ATOM 1818 O O . MET B 1 48 ? -1.963 3.771 -12.078 1 88.81 48 MET B O 1
ATOM 1822 N N . ARG B 1 49 ? -1.497 1.855 -11.281 1 90.25 49 ARG B N 1
ATOM 1823 C CA . ARG B 1 49 ? -0.146 1.811 -11.828 1 90.25 49 ARG B CA 1
ATOM 1824 C C . ARG B 1 49 ? -0.161 1.318 -13.273 1 90.25 49 ARG B C 1
ATOM 1826 O O . ARG B 1 49 ? 0.717 1.671 -14.062 1 90.25 49 ARG B O 1
ATOM 1833 N N . MET B 1 50 ? -1.112 0.522 -13.547 1 87.31 50 MET B N 1
ATOM 1834 C CA . MET B 1 50 ? -1.261 0.045 -14.922 1 87.31 50 MET B CA 1
ATOM 1835 C C . MET B 1 50 ? -1.742 1.164 -15.836 1 87.31 50 MET B C 1
ATOM 1837 O O . MET B 1 50 ? -1.419 1.181 -17.031 1 87.31 50 MET B O 1
ATOM 1841 N N . GLY B 1 51 ? -2.457 2.09 -15.32 1 78.69 51 GLY B N 1
ATOM 1842 C CA . GLY B 1 51 ? -2.951 3.219 -16.094 1 78.69 51 GLY B CA 1
ATOM 1843 C C . GLY B 1 51 ? -1.938 4.34 -16.234 1 78.69 51 GLY B C 1
ATOM 1844 O O . GLY B 1 51 ? -2.186 5.328 -16.922 1 78.69 51 GLY B O 1
ATOM 1845 N N . ASN B 1 52 ? -0.781 4.188 -15.797 1 65.75 52 ASN B N 1
ATOM 1846 C CA . ASN B 1 52 ? 0.353 5.102 -15.883 1 65.75 52 ASN B CA 1
ATOM 1847 C C . ASN B 1 52 ? 0.042 6.441 -15.227 1 65.75 52 ASN B C 1
ATOM 1849 O O . ASN B 1 52 ? 0.258 7.5 -15.82 1 65.75 52 ASN B O 1
ATOM 1853 N N . THR B 1 53 ? -0.432 6.418 -14.125 1 71.56 53 THR B N 1
ATOM 1854 C CA . THR B 1 53 ? -0.748 7.668 -13.445 1 71.56 53 THR B CA 1
ATOM 1855 C C . THR B 1 53 ? 0.491 8.242 -12.766 1 71.56 53 THR B C 1
ATOM 1857 O O . THR B 1 53 ? 1.231 7.52 -12.102 1 71.56 53 THR B O 1
ATOM 1860 N N . ALA B 1 54 ? 0.811 9.352 -13.047 1 73.31 54 ALA B N 1
ATOM 1861 C CA . ALA B 1 54 ? 1.936 10.102 -12.492 1 73.31 54 ALA B CA 1
ATOM 1862 C C . ALA B 1 54 ? 1.806 10.234 -10.977 1 73.31 54 ALA B C 1
ATOM 1864 O O . ALA B 1 54 ? 2.799 10.453 -10.281 1 73.31 54 ALA B O 1
ATOM 1865 N N . ILE B 1 55 ? 0.731 9.969 -10.375 1 80.69 55 ILE B N 1
ATOM 1866 C CA . ILE B 1 55 ? 0.47 10.227 -8.969 1 80.69 55 ILE B CA 1
ATOM 1867 C C . ILE B 1 55 ? 1.182 9.172 -8.109 1 80.69 55 ILE B C 1
ATOM 1869 O O . ILE B 1 55 ? 1.512 9.43 -6.953 1 80.69 55 ILE B O 1
ATOM 1873 N N . CYS B 1 56 ? 1.513 8.07 -8.758 1 86.5 56 CYS B N 1
ATOM 1874 C CA . CYS B 1 56 ? 2.043 6.961 -7.977 1 86.5 56 CYS B CA 1
ATOM 1875 C C . CYS B 1 56 ? 3.488 7.223 -7.566 1 86.5 56 CYS B C 1
ATOM 1877 O O . CYS B 1 56 ? 3.998 6.59 -6.641 1 86.5 56 CYS B O 1
ATOM 1879 N N . SER B 1 57 ? 4.094 8.211 -8.164 1 88.06 57 SER B N 1
ATOM 1880 C CA . SER B 1 57 ? 5.484 8.5 -7.836 1 88.06 57 SER B CA 1
ATOM 1881 C C . SER B 1 57 ? 5.617 9.016 -6.406 1 88.06 57 SER B C 1
ATOM 1883 O O . SER B 1 57 ? 6.703 8.984 -5.824 1 88.06 57 SER B O 1
ATOM 1885 N N . LYS B 1 58 ? 4.582 9.492 -5.785 1 89.94 58 LYS B N 1
ATOM 1886 C CA . LYS B 1 58 ? 4.621 10.047 -4.438 1 89.94 58 LYS B CA 1
ATOM 1887 C C . LYS B 1 58 ? 4.07 9.062 -3.416 1 89.94 58 LYS B C 1
ATOM 1889 O O . LYS B 1 58 ? 3.926 9.391 -2.238 1 89.94 58 LYS B O 1
ATOM 1894 N N . MET B 1 59 ? 3.818 7.895 -3.912 1 91.06 59 MET B N 1
ATOM 1895 C CA . MET B 1 59 ? 3.285 6.879 -3.008 1 91.06 59 MET B CA 1
ATOM 1896 C C . MET B 1 59 ? 4.41 6.062 -2.385 1 91.06 59 MET B C 1
ATOM 1898 O O . MET B 1 59 ? 5.504 5.98 -2.941 1 91.06 59 MET B O 1
ATOM 1902 N N . LEU B 1 60 ? 4.09 5.43 -1.369 1 93.88 60 LEU B N 1
ATOM 1903 C CA . LEU B 1 60 ? 5.09 4.863 -0.469 1 93.88 60 LEU B CA 1
ATOM 1904 C C . LEU B 1 60 ? 5.93 3.811 -1.186 1 93.88 60 LEU B C 1
ATOM 1906 O O . LEU B 1 60 ? 7.16 3.861 -1.145 1 93.88 60 LEU B O 1
ATOM 1910 N N . PRO B 1 61 ? 5.32 2.859 -1.911 1 93.5 61 PRO B N 1
ATOM 1911 C CA . PRO B 1 61 ? 6.16 1.837 -2.541 1 93.5 61 PRO B CA 1
ATOM 1912 C C . PRO B 1 61 ? 7.16 2.426 -3.533 1 93.5 61 PRO B C 1
ATOM 1914 O O . PRO B 1 61 ? 8.328 2.031 -3.545 1 93.5 61 PRO B O 1
ATOM 1917 N N . GLU B 1 62 ? 6.77 3.352 -4.34 1 94.12 62 GLU B N 1
ATOM 1918 C CA . GLU B 1 62 ? 7.652 3.986 -5.312 1 94.12 62 GLU B CA 1
ATOM 1919 C C . GLU B 1 62 ? 8.766 4.77 -4.621 1 94.12 62 GLU B C 1
ATOM 1921 O O . GLU B 1 62 ? 9.93 4.691 -5.02 1 94.12 62 GLU B O 1
ATOM 1926 N N . ILE B 1 63 ? 8.453 5.477 -3.617 1 95.25 63 ILE B N 1
ATOM 1927 C CA . ILE B 1 63 ? 9.422 6.301 -2.902 1 95.25 63 ILE B CA 1
ATOM 1928 C C . ILE B 1 63 ? 10.461 5.406 -2.225 1 95.25 63 ILE B C 1
ATOM 1930 O O . ILE B 1 63 ? 11.664 5.66 -2.318 1 95.25 63 ILE B O 1
ATOM 1934 N N . LEU B 1 64 ? 9.945 4.398 -1.595 1 96.44 64 LEU B N 1
ATOM 1935 C CA . LEU B 1 64 ? 10.852 3.512 -0.864 1 96.44 64 LEU B CA 1
ATOM 1936 C C . LEU B 1 64 ? 11.781 2.777 -1.82 1 96.44 64 LEU B C 1
ATOM 1938 O O . LEU B 1 64 ? 12.961 2.586 -1.517 1 96.44 64 LEU B O 1
ATOM 1942 N N . CYS B 1 65 ? 11.289 2.379 -2.936 1 95.69 65 CYS B N 1
ATOM 1943 C CA . CYS B 1 65 ? 12.141 1.738 -3.928 1 95.69 65 CYS B CA 1
ATOM 1944 C C . CYS B 1 65 ? 13.164 2.721 -4.48 1 95.69 65 CYS B C 1
ATOM 1946 O O . CYS B 1 65 ? 14.328 2.365 -4.68 1 95.69 65 CYS B O 1
ATOM 1948 N N . ARG B 1 66 ? 12.727 3.912 -4.699 1 93.94 66 ARG B N 1
ATOM 1949 C CA . ARG B 1 66 ? 13.617 4.938 -5.23 1 93.94 66 ARG B CA 1
ATOM 1950 C C . ARG B 1 66 ? 14.727 5.266 -4.234 1 93.94 66 ARG B C 1
ATOM 1952 O O . ARG B 1 66 ? 15.867 5.531 -4.629 1 93.94 66 ARG B O 1
ATOM 1959 N N . LEU B 1 67 ? 14.461 5.203 -3.002 1 94.81 67 LEU B N 1
ATOM 1960 C CA . LEU B 1 67 ? 15.406 5.617 -1.972 1 94.81 67 LEU B CA 1
ATOM 1961 C C . LEU B 1 67 ? 16.297 4.453 -1.546 1 94.81 67 LEU B C 1
ATOM 1963 O O . LEU B 1 67 ? 17.141 4.602 -0.653 1 94.81 67 LEU B O 1
ATOM 1967 N N . ASN B 1 68 ? 16.125 3.342 -2.098 1 95 68 ASN B N 1
ATOM 1968 C CA . ASN B 1 68 ? 17.016 2.193 -1.939 1 95 68 ASN B CA 1
ATOM 1969 C C . ASN B 1 68 ? 17.688 1.816 -3.258 1 95 68 ASN B C 1
ATOM 1971 O O . ASN B 1 68 ? 17.109 1.095 -4.07 1 95 68 ASN B O 1
ATOM 1975 N N . PRO B 1 69 ? 18.844 2.166 -3.381 1 92.75 69 PRO B N 1
ATOM 1976 C CA . PRO B 1 69 ? 19.531 1.958 -4.66 1 92.75 69 PRO B CA 1
ATOM 1977 C C . PRO B 1 69 ? 19.625 0.484 -5.047 1 92.75 69 PRO B C 1
ATOM 1979 O O . PRO B 1 69 ? 19.75 0.16 -6.23 1 92.75 69 PRO B O 1
ATOM 1982 N N . GLU B 1 70 ? 19.5 -0.341 -4.117 1 94.56 70 GLU B N 1
ATOM 1983 C CA . GLU B 1 70 ? 19.672 -1.76 -4.414 1 94.56 70 GLU B CA 1
ATOM 1984 C C . GLU B 1 70 ? 18.328 -2.422 -4.746 1 94.56 70 GLU B C 1
ATOM 1986 O O . GLU B 1 70 ? 18.297 -3.559 -5.223 1 94.56 70 GLU B O 1
ATOM 1991 N N . MET B 1 71 ? 17.297 -1.742 -4.559 1 96.62 71 MET B N 1
ATOM 1992 C CA . MET B 1 71 ? 16 -2.35 -4.816 1 96.62 71 MET B CA 1
ATOM 1993 C C . MET B 1 71 ? 15.68 -2.34 -6.309 1 96.62 71 MET B C 1
ATOM 1995 O O . MET B 1 71 ? 14.938 -1.479 -6.785 1 96.62 71 MET B O 1
ATOM 1999 N N . ASN B 1 72 ? 16.188 -3.328 -6.992 1 96.81 72 ASN B N 1
ATOM 2000 C CA . ASN B 1 72 ? 15.984 -3.471 -8.43 1 96.81 72 ASN B CA 1
ATOM 2001 C C . ASN B 1 72 ? 16.234 -4.902 -8.891 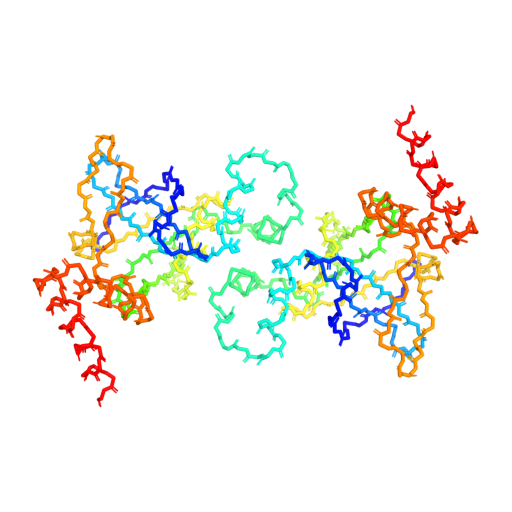1 96.81 72 ASN B C 1
ATOM 2003 O O . ASN B 1 72 ? 16.609 -5.766 -8.086 1 96.81 72 ASN B O 1
ATOM 2007 N N . GLY B 1 73 ? 16.078 -5.137 -10.188 1 97.38 73 GLY B N 1
ATOM 2008 C CA . GLY B 1 73 ? 16.156 -6.477 -10.742 1 97.38 73 GLY B CA 1
ATOM 2009 C C . GLY B 1 73 ? 17.562 -7.039 -10.75 1 97.38 73 GLY B C 1
ATOM 2010 O O . GLY B 1 73 ? 17.766 -8.242 -10.922 1 97.38 73 GLY B O 1
ATOM 2011 N N . GLU B 1 74 ? 18.531 -6.199 -10.602 1 97.88 74 GLU B N 1
ATOM 2012 C CA . GLU B 1 74 ? 19.922 -6.656 -10.555 1 97.88 74 GLU B CA 1
ATOM 2013 C C . GLU B 1 74 ? 20.234 -7.324 -9.219 1 97.88 74 GLU B C 1
ATOM 2015 O O . GLU B 1 74 ? 21.031 -8.258 -9.164 1 97.88 74 GLU B O 1
ATOM 2020 N N . HIS B 1 75 ? 19.484 -6.91 -8.156 1 97.94 75 HIS B N 1
ATOM 2021 C CA . HIS B 1 75 ? 19.875 -7.34 -6.82 1 97.94 75 HIS B CA 1
ATOM 2022 C C . HIS B 1 75 ? 18.812 -8.242 -6.207 1 97.94 75 HIS B C 1
ATOM 2024 O O . HIS B 1 75 ? 19.078 -8.984 -5.258 1 97.94 75 HIS B O 1
ATOM 2030 N N . TYR B 1 76 ? 17.578 -8.195 -6.758 1 98.38 76 TYR B N 1
ATOM 2031 C CA . TYR B 1 76 ? 16.5 -8.945 -6.121 1 98.38 76 TYR B CA 1
ATOM 2032 C C . TYR B 1 76 ? 15.656 -9.664 -7.16 1 98.38 76 TYR B C 1
ATOM 2034 O O . TYR B 1 76 ? 15.586 -9.242 -8.32 1 98.38 76 TYR B O 1
ATOM 2042 N N . GLU B 1 77 ? 15.039 -10.688 -6.828 1 98.75 77 GLU B N 1
ATOM 2043 C CA . GLU B 1 77 ? 13.984 -11.375 -7.566 1 98.75 77 GLU B CA 1
ATOM 2044 C C . GLU B 1 77 ? 12.914 -11.922 -6.625 1 98.75 77 GLU B C 1
ATOM 2046 O O . GLU B 1 77 ? 13.172 -12.133 -5.441 1 98.75 77 GLU B O 1
ATOM 2051 N N . VAL B 1 78 ? 11.727 -12.117 -7.09 1 98.75 78 VAL B N 1
ATOM 2052 C CA . VAL B 1 78 ? 10.617 -12.695 -6.336 1 98.75 78 VAL B CA 1
ATOM 2053 C C . VAL B 1 78 ? 10.453 -14.164 -6.707 1 98.75 78 VAL B C 1
ATOM 2055 O O . VAL B 1 78 ? 10.453 -14.523 -7.887 1 98.75 78 VAL B O 1
ATOM 2058 N N . ILE B 1 79 ? 10.336 -15.016 -5.691 1 98.75 79 ILE B N 1
ATOM 2059 C CA . ILE B 1 79 ? 10.172 -16.438 -5.98 1 98.75 79 ILE B CA 1
ATOM 2060 C C . ILE B 1 79 ? 8.984 -16.984 -5.203 1 98.75 79 ILE B C 1
ATOM 2062 O O . ILE B 1 79 ? 8.867 -16.766 -3.994 1 98.75 79 ILE B O 1
ATOM 2066 N N . PHE B 1 80 ? 8.109 -17.656 -5.898 1 98.62 80 PHE B N 1
ATOM 2067 C CA . PHE B 1 80 ? 7.062 -18.453 -5.266 1 98.62 80 PHE B CA 1
ATOM 2068 C C . PHE B 1 80 ? 7.547 -19.875 -4.996 1 98.62 80 PHE B C 1
ATOM 2070 O O . PHE B 1 80 ? 7.867 -20.609 -5.93 1 98.62 80 PHE B O 1
ATOM 2077 N N . LEU B 1 81 ? 7.504 -20.297 -3.777 1 98 81 LEU B N 1
ATOM 2078 C CA . LEU B 1 81 ? 8.18 -21.531 -3.395 1 98 81 LEU B CA 1
ATOM 2079 C C . LEU B 1 81 ? 7.18 -22.672 -3.191 1 98 81 LEU B C 1
ATOM 2081 O O . LEU B 1 81 ? 7.457 -23.812 -3.537 1 98 81 LEU B O 1
ATOM 2085 N N . SER B 1 82 ? 6.098 -22.359 -2.617 1 97.12 82 SER B N 1
ATOM 2086 C CA . SER B 1 82 ? 5.09 -23.359 -2.285 1 97.12 82 SER B CA 1
ATOM 2087 C C . SER B 1 82 ? 3.721 -22.719 -2.084 1 97.12 82 SER B C 1
ATOM 2089 O O . SER B 1 82 ? 3.562 -21.5 -2.262 1 97.12 82 SER B O 1
ATOM 2091 N N . ILE B 1 83 ? 2.775 -23.547 -1.835 1 95.56 83 ILE B N 1
ATOM 2092 C CA . ILE B 1 83 ? 1.427 -23.094 -1.511 1 95.56 83 ILE B CA 1
ATOM 2093 C C . ILE B 1 83 ? 0.909 -23.844 -0.289 1 95.56 83 ILE B C 1
ATOM 2095 O O . ILE B 1 83 ? 1.046 -25.062 -0.204 1 95.56 83 ILE B O 1
ATOM 2099 N N . VAL B 1 84 ? 0.522 -23.047 0.688 1 92.62 84 VAL B N 1
ATOM 2100 C CA . VAL B 1 84 ? 0.016 -23.641 1.921 1 92.62 84 VAL B CA 1
ATOM 2101 C C . VAL B 1 84 ? -1.333 -23.016 2.277 1 92.62 84 VAL B C 1
ATOM 2103 O O . VAL B 1 84 ? -1.438 -21.797 2.445 1 92.62 84 VAL B O 1
ATOM 2106 N N . GLU B 1 85 ? -2.4 -23.812 2.377 1 89.38 85 GLU B N 1
ATOM 2107 C CA . GLU B 1 85 ? -3.738 -23.391 2.773 1 89.38 85 GLU B CA 1
ATOM 2108 C C . GLU B 1 85 ? -4.219 -22.219 1.92 1 89.38 85 GLU B C 1
ATOM 2110 O O . GLU B 1 85 ? -4.688 -21.203 2.447 1 89.38 85 GLU B O 1
ATOM 2115 N N . GLY B 1 86 ? -3.887 -22.375 0.698 1 90.19 86 GLY B N 1
ATOM 2116 C CA . GLY B 1 86 ? -4.441 -21.422 -0.251 1 90.19 86 GLY B CA 1
ATOM 2117 C C . GLY B 1 86 ? -3.584 -20.172 -0.419 1 90.19 86 GLY B C 1
ATOM 2118 O O . GLY B 1 86 ? -3.957 -19.25 -1.144 1 90.19 86 GLY B O 1
ATOM 2119 N N . GLU B 1 87 ? -2.467 -20.219 0.214 1 92.12 87 GLU B N 1
ATOM 2120 C CA . GLU B 1 87 ? -1.606 -19.031 0.164 1 92.12 87 GLU B CA 1
ATOM 2121 C C . GLU B 1 87 ? -0.232 -19.375 -0.401 1 92.12 87 GLU B C 1
ATOM 2123 O O . GLU B 1 87 ? 0.458 -20.266 0.119 1 92.12 87 GLU B O 1
ATOM 2128 N N . TYR B 1 88 ? 0.109 -18.672 -1.429 1 96.31 88 TYR B N 1
ATOM 2129 C CA . TYR B 1 88 ? 1.451 -18.875 -1.964 1 96.31 88 TYR B CA 1
ATOM 2130 C C . TYR B 1 88 ? 2.508 -18.359 -0.99 1 96.31 88 TYR B C 1
ATOM 2132 O O . TYR B 1 88 ? 2.387 -17.266 -0.456 1 96.31 88 TYR B O 1
ATOM 2140 N N . GLN B 1 89 ? 3.424 -19.266 -0.749 1 97.06 89 GLN B N 1
ATOM 2141 C CA . GLN B 1 89 ? 4.602 -18.859 0.013 1 97.06 89 GLN B CA 1
ATOM 2142 C C . GLN B 1 89 ? 5.668 -18.266 -0.899 1 97.06 89 GLN B C 1
ATOM 2144 O O . GLN B 1 89 ? 6.25 -18.969 -1.73 1 97.06 89 GLN B O 1
ATOM 2149 N N . SER B 1 90 ? 5.895 -16.938 -0.694 1 97.81 90 SER B N 1
ATOM 2150 C CA . SER B 1 90 ? 6.82 -16.234 -1.582 1 97.81 90 SER B CA 1
ATOM 2151 C C . SER B 1 90 ? 7.918 -15.531 -0.793 1 97.81 90 SER B C 1
ATOM 2153 O O . SER B 1 90 ? 7.738 -15.227 0.387 1 97.81 90 SER B O 1
ATOM 2155 N N . VAL B 1 91 ? 8.992 -15.344 -1.515 1 98.19 91 VAL B N 1
ATOM 2156 C CA . VAL B 1 91 ? 10.125 -14.672 -0.884 1 98.19 91 VAL B CA 1
ATOM 2157 C C . VAL B 1 91 ? 10.734 -13.664 -1.853 1 98.19 91 VAL B C 1
ATOM 2159 O O . VAL B 1 91 ? 10.586 -13.797 -3.07 1 98.19 91 VAL B O 1
ATOM 2162 N N . LEU B 1 92 ? 11.234 -12.617 -1.308 1 98.19 92 LEU B N 1
ATOM 2163 C CA . LEU B 1 92 ? 12.188 -11.75 -1.993 1 98.19 92 LEU B CA 1
ATOM 2164 C C . LEU B 1 92 ? 13.617 -12.242 -1.784 1 98.19 92 LEU B C 1
ATOM 2166 O O . LEU B 1 92 ? 14.125 -12.234 -0.66 1 98.19 92 LEU B O 1
ATOM 2170 N N . LEU B 1 93 ? 14.242 -12.672 -2.832 1 98.38 93 LEU B N 1
ATOM 2171 C CA . LEU B 1 93 ? 15.578 -13.234 -2.748 1 98.38 93 LEU B CA 1
ATOM 2172 C C . LEU B 1 93 ? 16.625 -12.195 -3.129 1 98.38 93 LEU B C 1
ATOM 2174 O O . LEU B 1 93 ? 16.578 -11.625 -4.219 1 98.38 93 LEU B O 1
ATOM 2178 N N . ASN B 1 94 ? 17.547 -11.898 -2.273 1 97.94 94 ASN B N 1
ATOM 2179 C CA . ASN B 1 94 ? 18.75 -11.125 -2.605 1 97.94 94 ASN B CA 1
ATOM 2180 C C . ASN B 1 94 ? 19.75 -11.953 -3.396 1 97.94 94 ASN B C 1
ATOM 2182 O O . ASN B 1 94 ? 20.281 -12.938 -2.885 1 97.94 94 ASN B O 1
ATOM 2186 N N . LYS B 1 95 ? 20.031 -11.57 -4.574 1 97.31 95 LYS B N 1
ATOM 2187 C CA . LYS B 1 95 ? 20.828 -12.375 -5.492 1 97.31 95 LYS B CA 1
ATOM 2188 C C . LYS B 1 95 ? 22.281 -12.445 -5.047 1 97.31 95 LYS B C 1
ATOM 2190 O O . LYS B 1 95 ? 23 -13.367 -5.414 1 97.31 95 LYS B O 1
ATOM 2195 N N . GLU B 1 96 ? 22.75 -11.484 -4.312 1 96.25 96 GLU B N 1
ATOM 2196 C CA . GLU B 1 96 ? 24.125 -11.43 -3.863 1 96.25 96 GLU B CA 1
ATOM 2197 C C . GLU B 1 96 ? 24.328 -12.211 -2.568 1 96.25 96 GLU B C 1
ATOM 2199 O O . GLU B 1 96 ? 25.203 -13.07 -2.48 1 96.25 96 GLU B O 1
ATOM 2204 N N . THR B 1 97 ? 23.5 -12 -1.58 1 96.19 97 THR B N 1
ATOM 2205 C CA . THR B 1 97 ? 23.672 -12.594 -0.261 1 96.19 97 THR B CA 1
ATOM 2206 C C . THR B 1 97 ? 22.875 -13.891 -0.151 1 96.19 97 THR B C 1
ATOM 2208 O O . THR B 1 97 ? 23.078 -14.68 0.775 1 96.19 97 THR B O 1
ATOM 2211 N N . LEU B 1 98 ? 21.891 -14.109 -0.981 1 96.69 98 LEU B N 1
ATOM 2212 C CA . LEU B 1 98 ? 21.031 -15.281 -1.049 1 96.69 98 LEU B CA 1
ATOM 2213 C C . LEU B 1 98 ? 20.078 -15.312 0.133 1 96.69 98 LEU B C 1
ATOM 2215 O O . LEU B 1 98 ? 19.469 -16.344 0.417 1 96.69 98 LEU B O 1
ATOM 2219 N N . GLU B 1 99 ? 19.938 -14.18 0.764 1 96.75 99 GLU B N 1
ATOM 2220 C CA . GLU B 1 99 ? 18.953 -14.062 1.837 1 96.75 99 GLU B CA 1
ATOM 2221 C C . GLU B 1 99 ? 17.531 -14.008 1.283 1 96.75 99 GLU B C 1
ATOM 2223 O O . GLU B 1 99 ? 17.281 -13.344 0.279 1 96.75 99 GLU B O 1
ATOM 2228 N N . MET B 1 100 ? 16.672 -14.719 1.987 1 97.69 100 MET B N 1
ATOM 2229 C CA . MET B 1 100 ? 15.281 -14.758 1.576 1 97.69 100 MET B CA 1
ATOM 2230 C C . MET B 1 100 ? 14.391 -14.062 2.602 1 97.69 100 MET B C 1
ATOM 2232 O O . MET B 1 100 ? 14.43 -14.391 3.787 1 97.69 100 MET B O 1
ATOM 2236 N N . THR B 1 101 ? 13.68 -13.086 2.154 1 96.75 101 THR B N 1
ATOM 2237 C CA . THR B 1 101 ? 12.703 -12.383 2.984 1 96.75 101 THR B CA 1
ATOM 2238 C C . THR B 1 101 ? 11.281 -12.766 2.588 1 96.75 101 THR B C 1
ATOM 2240 O O . THR B 1 101 ? 10.898 -12.641 1.422 1 96.75 101 THR B O 1
ATOM 2243 N N . LYS B 1 102 ? 10.547 -13.258 3.541 1 96.62 102 LYS B N 1
ATOM 2244 C CA . LYS B 1 102 ? 9.164 -13.625 3.242 1 96.62 102 LYS B CA 1
ATOM 2245 C C . LYS B 1 102 ? 8.352 -12.406 2.801 1 96.62 102 LYS B C 1
ATOM 2247 O O . LYS B 1 102 ? 8.5 -11.32 3.365 1 96.62 102 LYS B O 1
ATOM 2252 N N . VAL B 1 103 ? 7.523 -12.594 1.761 1 96.69 103 VAL B N 1
ATOM 2253 C CA . VAL B 1 103 ? 6.684 -11.516 1.243 1 96.69 103 VAL B CA 1
ATOM 2254 C C . VAL B 1 103 ? 5.336 -12.086 0.795 1 96.69 103 VAL B C 1
ATOM 2256 O O . VAL B 1 103 ? 5.273 -13.188 0.241 1 96.69 103 VAL B O 1
ATOM 2259 N N . ARG B 1 104 ? 4.242 -11.344 1.07 1 95.38 104 ARG B N 1
ATOM 2260 C CA . ARG B 1 104 ? 2.965 -11.766 0.504 1 95.38 104 ARG B CA 1
ATOM 2261 C C . ARG B 1 104 ? 3.033 -11.82 -1.018 1 95.38 104 ARG B C 1
ATOM 2263 O O . ARG B 1 104 ? 3.639 -10.953 -1.651 1 95.38 104 ARG B O 1
ATOM 2270 N N . ALA B 1 105 ? 2.41 -12.82 -1.562 1 96.75 105 ALA B N 1
ATOM 2271 C CA . ALA B 1 105 ? 2.506 -13.07 -2.998 1 96.75 105 ALA B CA 1
ATOM 2272 C C . ALA B 1 105 ? 2.078 -11.844 -3.801 1 96.75 105 ALA B C 1
ATOM 2274 O O . ALA B 1 105 ? 2.775 -11.422 -4.727 1 96.75 105 ALA B O 1
ATOM 2275 N N . SER B 1 106 ? 0.928 -11.297 -3.453 1 95.94 106 SER B N 1
ATOM 2276 C CA . SER B 1 106 ? 0.429 -10.133 -4.176 1 95.94 106 SER B CA 1
ATOM 2277 C C . SER B 1 106 ? 1.373 -8.945 -4.031 1 95.94 106 SER B C 1
ATOM 2279 O O . SER B 1 106 ? 1.586 -8.195 -4.984 1 95.94 106 SER B O 1
ATOM 2281 N N . ASP B 1 107 ? 1.952 -8.773 -2.881 1 96.62 107 ASP B N 1
ATOM 2282 C CA . ASP B 1 107 ? 2.934 -7.719 -2.65 1 96.62 107 ASP B CA 1
ATOM 2283 C C . ASP B 1 107 ? 4.18 -7.93 -3.508 1 96.62 107 ASP B C 1
ATOM 2285 O O . ASP B 1 107 ? 4.734 -6.973 -4.051 1 96.62 107 ASP B O 1
ATOM 2289 N N . GLY B 1 108 ? 4.609 -9.172 -3.561 1 97.75 108 GLY B N 1
ATOM 2290 C CA . GLY B 1 108 ? 5.746 -9.484 -4.41 1 97.75 108 GLY B CA 1
ATOM 2291 C C . GLY B 1 108 ? 5.523 -9.125 -5.867 1 97.75 108 GLY B C 1
ATOM 2292 O O . GLY B 1 108 ? 6.414 -8.578 -6.52 1 97.75 108 GLY B O 1
ATOM 2293 N N . VAL B 1 109 ? 4.387 -9.406 -6.336 1 98 109 VAL B N 1
ATOM 2294 C CA . VAL B 1 109 ? 4.062 -9.102 -7.727 1 98 109 VAL B CA 1
ATOM 2295 C C . VAL B 1 109 ? 4.055 -7.586 -7.93 1 98 109 VAL B C 1
ATOM 2297 O O . VAL B 1 109 ? 4.594 -7.082 -8.922 1 98 109 VAL B O 1
ATOM 2300 N N . LEU B 1 110 ? 3.459 -6.879 -7.016 1 96.88 110 LEU B N 1
ATOM 2301 C CA . LEU B 1 110 ? 3.432 -5.426 -7.117 1 96.88 110 LEU B CA 1
ATOM 2302 C C . LEU B 1 110 ? 4.848 -4.855 -7.133 1 96.88 110 LEU B C 1
ATOM 2304 O O . LEU B 1 110 ? 5.156 -3.973 -7.938 1 96.88 110 LEU B O 1
ATOM 2308 N N . LEU B 1 111 ? 5.645 -5.352 -6.238 1 97.31 111 LEU B N 1
ATOM 2309 C CA . LEU B 1 111 ? 7.027 -4.898 -6.164 1 97.31 111 LEU B CA 1
ATOM 2310 C C . LEU B 1 111 ? 7.758 -5.152 -7.477 1 97.31 111 LEU B C 1
ATOM 2312 O O . LEU B 1 111 ? 8.555 -4.324 -7.926 1 97.31 111 LEU B O 1
ATOM 2316 N N . SER B 1 112 ? 7.492 -6.289 -8.031 1 97.69 112 SER B N 1
ATOM 2317 C CA . SER B 1 112 ? 8.102 -6.613 -9.32 1 97.69 112 SER B CA 1
ATOM 2318 C C . SER B 1 112 ? 7.73 -5.59 -10.383 1 97.69 112 SER B C 1
ATOM 2320 O O . SER B 1 112 ? 8.555 -5.234 -11.234 1 97.69 112 SER B O 1
ATOM 2322 N N . HIS B 1 113 ? 6.582 -5.16 -10.328 1 94.69 113 HIS B N 1
ATOM 2323 C CA . HIS B 1 113 ? 6.105 -4.176 -11.289 1 94.69 113 HIS B CA 1
ATOM 2324 C C . HIS B 1 113 ? 6.758 -2.816 -11.055 1 94.69 113 HIS B C 1
ATOM 2326 O O . HIS B 1 113 ? 7.152 -2.139 -12.008 1 94.69 113 HIS B O 1
ATOM 2332 N N . ILE B 1 114 ? 6.926 -2.432 -9.859 1 94.44 114 ILE B N 1
ATOM 2333 C CA . ILE B 1 114 ? 7.418 -1.11 -9.484 1 94.44 114 ILE B CA 1
ATOM 2334 C C . ILE B 1 114 ? 8.938 -1.055 -9.656 1 94.44 114 ILE B C 1
ATOM 2336 O O . ILE B 1 114 ? 9.469 -0.068 -10.164 1 94.44 114 ILE B O 1
ATOM 2340 N N . ALA B 1 115 ? 9.617 -2.09 -9.273 1 96.38 115 ALA B N 1
ATOM 2341 C CA . ALA B 1 115 ? 11.078 -2.078 -9.195 1 96.38 115 ALA B CA 1
ATOM 2342 C C . ALA B 1 115 ? 11.695 -2.945 -10.281 1 96.38 115 ALA B C 1
ATOM 2344 O O . ALA B 1 115 ? 12.906 -3.191 -10.281 1 96.38 115 ALA B O 1
ATOM 2345 N N . HIS B 1 116 ? 10.867 -3.518 -11.125 1 96.44 116 HIS B N 1
ATOM 2346 C CA . HIS B 1 116 ? 11.312 -4.289 -12.281 1 96.44 116 HIS B CA 1
ATOM 2347 C C . HIS B 1 116 ? 12.086 -5.531 -11.852 1 96.44 116 HIS B C 1
ATOM 2349 O O . HIS B 1 116 ? 13.18 -5.797 -12.359 1 96.44 116 HIS B O 1
ATOM 2355 N N . LEU B 1 117 ? 11.531 -6.168 -10.93 1 98.19 117 LEU B N 1
ATOM 2356 C CA . LEU B 1 117 ? 12.109 -7.434 -10.484 1 98.19 117 LEU B CA 1
ATOM 2357 C C . LEU B 1 117 ? 11.578 -8.594 -11.32 1 98.19 117 LEU B C 1
ATOM 2359 O O . LEU B 1 117 ? 10.406 -8.609 -11.703 1 98.19 117 LEU B O 1
ATOM 2363 N N . ASP B 1 118 ? 12.422 -9.562 -11.5 1 98.5 118 ASP B N 1
ATOM 2364 C CA . ASP B 1 118 ? 11.953 -10.797 -12.117 1 98.5 118 ASP B CA 1
ATOM 2365 C C . ASP B 1 118 ? 11.141 -11.633 -11.125 1 98.5 118 ASP B C 1
ATOM 2367 O O . ASP B 1 118 ? 11.406 -11.602 -9.922 1 98.5 118 ASP B O 1
ATOM 2371 N N . ILE B 1 119 ? 10.211 -12.359 -11.641 1 98.81 119 ILE B N 1
ATOM 2372 C CA . ILE B 1 119 ? 9.398 -13.266 -10.836 1 98.81 119 ILE B CA 1
ATOM 2373 C C . ILE B 1 119 ? 9.625 -14.703 -11.297 1 98.81 119 ILE B C 1
ATOM 2375 O O . ILE B 1 119 ? 9.602 -15 -12.492 1 98.81 119 ILE B O 1
ATOM 2379 N N . TYR B 1 120 ? 9.805 -15.555 -10.32 1 98.88 120 TYR B N 1
ATOM 2380 C CA . TYR B 1 120 ? 9.945 -16.969 -10.609 1 98.88 120 TYR B CA 1
ATOM 2381 C C . TYR B 1 120 ? 9.023 -17.812 -9.727 1 98.88 120 TYR B C 1
ATOM 2383 O O . TYR B 1 120 ? 8.617 -17.359 -8.648 1 98.88 120 TYR B O 1
ATOM 2391 N N . MET B 1 121 ? 8.695 -18.969 -10.195 1 98.69 121 MET B N 1
ATOM 2392 C CA . MET B 1 121 ? 8.008 -19.969 -9.391 1 98.69 121 MET B CA 1
ATOM 2393 C C . MET B 1 121 ? 8.734 -21.312 -9.453 1 98.69 121 MET B C 1
ATOM 2395 O O . MET B 1 121 ? 9.227 -21.703 -10.516 1 98.69 121 MET B O 1
ATOM 2399 N N . GLU B 1 122 ? 8.844 -21.922 -8.281 1 98.31 122 GLU B N 1
ATOM 2400 C CA . GLU B 1 122 ? 9.375 -23.281 -8.281 1 98.31 122 GLU B CA 1
ATOM 2401 C C . GLU B 1 122 ? 8.695 -24.141 -9.344 1 98.31 122 GLU B C 1
ATOM 2403 O O . GLU B 1 122 ? 7.477 -24.094 -9.5 1 98.31 122 GLU B O 1
ATOM 2408 N N . GLU B 1 123 ? 9.477 -24.906 -10.047 1 97.56 123 GLU B N 1
ATOM 2409 C CA . GLU B 1 123 ? 9.023 -25.578 -11.266 1 97.56 123 GLU B CA 1
ATOM 2410 C C . GLU B 1 123 ? 7.875 -26.531 -10.969 1 97.56 123 GLU B C 1
ATOM 2412 O O . GLU B 1 123 ? 6.867 -26.547 -11.68 1 97.56 123 GLU B O 1
ATOM 2417 N N . ARG B 1 124 ? 8 -27.359 -9.992 1 96.94 124 ARG B N 1
ATOM 2418 C CA . ARG B 1 124 ? 6.961 -28.328 -9.664 1 96.94 124 ARG B CA 1
ATOM 2419 C C . ARG B 1 124 ? 5.676 -27.625 -9.234 1 96.94 124 ARG B C 1
ATOM 2421 O O . ARG B 1 124 ? 4.578 -28.078 -9.562 1 96.94 124 ARG B O 1
ATOM 2428 N N . LEU B 1 125 ? 5.852 -26.578 -8.469 1 97.19 125 LEU B N 1
ATOM 2429 C CA . LEU B 1 125 ? 4.699 -25.781 -8.078 1 97.19 125 LEU B CA 1
ATOM 2430 C C . LEU B 1 125 ? 3.99 -25.219 -9.305 1 97.19 125 LEU B C 1
ATOM 2432 O O . LEU B 1 125 ? 2.762 -25.281 -9.398 1 97.19 125 LEU B O 1
ATOM 2436 N N . PHE B 1 126 ? 4.766 -24.703 -10.242 1 97.12 126 PHE B N 1
ATOM 2437 C CA . PHE B 1 126 ? 4.199 -24.109 -11.453 1 97.12 126 PHE B CA 1
ATOM 2438 C C . PHE B 1 126 ? 3.424 -25.156 -12.25 1 97.12 126 PHE B C 1
ATOM 2440 O O . PHE B 1 126 ? 2.316 -24.891 -12.727 1 97.12 126 PHE B O 1
ATOM 2447 N N . LEU B 1 127 ? 3.986 -26.266 -12.375 1 94.19 127 LEU B N 1
ATOM 2448 C CA . LEU B 1 127 ? 3.348 -27.328 -13.141 1 94.19 127 LEU B CA 1
ATOM 2449 C C . LEU B 1 127 ? 2.023 -27.734 -12.5 1 94.19 127 LEU B C 1
ATOM 2451 O O . LEU B 1 127 ? 1.046 -28 -13.211 1 94.19 127 LEU B O 1
ATOM 2455 N N . LYS B 1 128 ? 2.02 -27.734 -11.219 1 93.75 128 LYS B N 1
ATOM 2456 C CA . LYS B 1 128 ? 0.827 -28.156 -10.484 1 93.75 128 LYS B CA 1
ATOM 2457 C C . LYS B 1 128 ? -0.247 -27.078 -10.508 1 93.75 128 LYS B C 1
ATOM 2459 O O . LYS B 1 128 ? -1.438 -27.375 -10.609 1 93.75 128 LYS B O 1
ATOM 2464 N N . GLN B 1 129 ? 0.18 -25.844 -10.484 1 94.12 129 GLN B N 1
ATOM 2465 C CA . GLN B 1 129 ? -0.755 -24.75 -10.242 1 94.12 129 GLN B CA 1
ATOM 2466 C C . GLN B 1 129 ? -1.195 -24.094 -11.547 1 94.12 129 GLN B C 1
ATOM 2468 O O . GLN B 1 129 ? -2.223 -23.422 -11.594 1 94.12 129 GLN B O 1
ATOM 2473 N N . SER B 1 130 ? -0.419 -24.234 -12.562 1 94.75 130 SER B N 1
ATOM 2474 C CA . SER B 1 130 ? -0.674 -23.484 -13.781 1 94.75 130 SER B CA 1
ATOM 2475 C C . SER B 1 130 ? -1.728 -24.156 -14.648 1 94.75 130 SER B C 1
ATOM 2477 O O . SER B 1 130 ? -1.924 -25.375 -14.555 1 94.75 130 SER B O 1
ATOM 2479 N N . VAL B 1 131 ? -2.408 -23.422 -15.359 1 91.56 131 VAL B N 1
ATOM 2480 C CA . VAL B 1 131 ? -3.406 -23.875 -16.328 1 91.56 131 VAL B CA 1
ATOM 2481 C C . VAL B 1 131 ? -3.082 -23.328 -17.703 1 91.56 131 VAL B C 1
ATOM 2483 O O . VAL B 1 131 ? -2.393 -22.312 -17.828 1 91.56 131 VAL B O 1
ATOM 2486 N N . PRO B 1 132 ? -3.553 -24.047 -18.75 1 90.88 132 PRO B N 1
ATOM 2487 C CA . PRO B 1 132 ? -3.301 -23.547 -20.109 1 90.88 132 PRO B CA 1
ATOM 2488 C C . PRO B 1 132 ? -3.898 -22.172 -20.344 1 90.88 132 PRO B C 1
ATOM 2490 O O . PRO B 1 132 ? -4.996 -21.875 -19.859 1 90.88 132 PRO B O 1
ATOM 2493 N N . LEU B 1 133 ? -3.004 -21.375 -20.938 1 84.88 133 LEU B N 1
ATOM 2494 C CA . LEU B 1 133 ? -3.475 -20.062 -21.328 1 84.88 133 LEU B CA 1
ATOM 2495 C C . LEU B 1 133 ? -4.32 -20.125 -22.594 1 84.88 133 LEU B C 1
ATOM 2497 O O . LEU B 1 133 ? -3.82 -20.5 -23.656 1 84.88 133 LEU B O 1
ATOM 2501 N N . GLU B 1 134 ? -5.57 -20.375 -22.406 1 74.19 134 GLU B N 1
ATOM 2502 C CA . GLU B 1 134 ? -6.418 -20.453 -23.594 1 74.19 134 GLU B CA 1
ATOM 2503 C C . GLU B 1 134 ? -6.848 -19.078 -24.062 1 74.19 134 GLU B C 1
ATOM 2505 O O . GLU B 1 134 ? -7.215 -18.219 -23.25 1 74.19 134 GLU B O 1
ATOM 2510 N N . LYS B 1 135 ? -6.492 -18.766 -25.328 1 61.5 135 LYS B N 1
ATOM 2511 C CA . LYS B 1 135 ? -6.914 -17.531 -25.984 1 61.5 135 LYS B CA 1
ATOM 2512 C C . LYS B 1 135 ? -8.43 -17.359 -25.938 1 61.5 135 LYS B C 1
ATOM 2514 O O . LYS B 1 135 ? -9.172 -18.297 -26.234 1 61.5 135 LYS B O 1
ATOM 2519 N N . GLY B 1 136 ? -8.938 -16.312 -25.266 1 55.78 136 GLY B N 1
ATOM 2520 C CA . GLY B 1 136 ? -10.336 -15.938 -25.359 1 55.78 136 GLY B CA 1
ATOM 2521 C C . GLY B 1 136 ? -11.117 -16.25 -24.094 1 55.78 136 GLY B C 1
ATOM 2522 O O . GLY B 1 136 ? -12.305 -15.938 -23.984 1 55.78 136 GLY B O 1
ATOM 2523 N N . GLN B 1 137 ? -10.594 -17.156 -23.25 1 55.44 137 GLN B N 1
ATOM 2524 C CA . GLN B 1 137 ? -11.43 -17.469 -22.094 1 55.44 137 GLN B CA 1
ATOM 2525 C C . GLN B 1 137 ? -11.102 -16.547 -20.922 1 55.44 137 GLN B C 1
ATOM 2527 O O . GLN B 1 137 ? -9.93 -16.406 -20.547 1 55.44 137 GLN B O 1
ATOM 2532 N N . SER B 1 138 ? -11.969 -15.633 -20.719 1 54.53 138 SER B N 1
ATOM 2533 C CA . SER B 1 138 ? -11.891 -14.578 -19.703 1 54.53 138 SER B CA 1
ATOM 2534 C C . SER B 1 138 ? -11.891 -15.164 -18.297 1 54.53 138 SER B C 1
ATOM 2536 O O . SER B 1 138 ? -11.617 -14.461 -17.328 1 54.53 138 SER B O 1
ATOM 2538 N N . LYS B 1 139 ? -12.383 -16.484 -18.203 1 59.5 139 LYS B N 1
ATOM 2539 C CA . LYS B 1 139 ? -12.594 -16.938 -16.828 1 59.5 139 LYS B CA 1
ATOM 2540 C C . LYS B 1 139 ? -11.492 -17.891 -16.375 1 59.5 139 LYS B C 1
ATOM 2542 O O . LYS B 1 139 ? -11.219 -18.891 -17.047 1 59.5 139 LYS B O 1
ATOM 2547 N N . MET B 1 140 ? -10.648 -17.344 -15.609 1 64.94 140 MET B N 1
ATOM 2548 C CA . MET B 1 140 ? -9.609 -18.203 -15.062 1 64.94 140 MET B CA 1
ATOM 2549 C C . MET B 1 140 ? -10.148 -19.047 -13.914 1 64.94 140 MET B C 1
ATOM 2551 O O . MET B 1 140 ? -10.812 -18.531 -13.016 1 64.94 140 MET B O 1
ATOM 2555 N N . ALA B 1 141 ? -10.133 -20.375 -14.125 1 69.25 141 ALA B N 1
ATOM 2556 C CA . ALA B 1 141 ? -10.469 -21.281 -13.023 1 69.25 141 ALA B CA 1
ATOM 2557 C C . ALA B 1 141 ? -9.328 -21.359 -12.016 1 69.25 141 ALA B C 1
ATOM 2559 O O . ALA B 1 141 ? -8.18 -21.625 -12.383 1 69.25 141 ALA B O 1
ATOM 2560 N N . LEU B 1 142 ? -9.57 -20.953 -10.797 1 80.19 142 LEU B N 1
ATOM 2561 C CA . LEU B 1 142 ? -8.586 -21.094 -9.727 1 80.19 142 LEU B CA 1
ATOM 2562 C C . LEU B 1 142 ? -8.562 -22.531 -9.203 1 80.19 142 LEU B C 1
ATOM 2564 O O . LEU B 1 142 ? -9.609 -23.156 -9.008 1 80.19 142 LEU B O 1
ATOM 2568 N N . PRO B 1 143 ? -7.285 -22.984 -9.086 1 83.56 143 PRO B N 1
ATOM 2569 C CA . PRO B 1 143 ? -7.223 -24.281 -8.398 1 83.56 143 PRO B CA 1
ATOM 2570 C C . PRO B 1 143 ? -7.797 -24.219 -6.98 1 83.56 143 PRO B C 1
ATOM 2572 O O . PRO B 1 143 ? -7.676 -23.203 -6.305 1 83.56 143 PRO B O 1
ATOM 2575 N N . ILE B 1 144 ? -8.422 -25.359 -6.598 1 85 144 ILE B N 1
ATOM 2576 C CA . ILE B 1 144 ? -9.117 -25.469 -5.316 1 85 144 ILE B CA 1
ATOM 2577 C C . ILE B 1 144 ? -8.141 -25.172 -4.176 1 85 144 ILE B C 1
ATOM 2579 O O . ILE B 1 144 ? -8.508 -24.531 -3.191 1 85 144 ILE B O 1
ATOM 2583 N N . ASN B 1 145 ? -6.918 -25.609 -4.332 1 88.19 145 ASN B N 1
ATOM 2584 C CA . ASN B 1 145 ? -5.957 -25.484 -3.242 1 88.19 145 ASN B CA 1
ATOM 2585 C C . ASN B 1 145 ? -5.449 -24.047 -3.121 1 88.19 145 ASN B C 1
ATOM 2587 O O . ASN B 1 145 ? -4.699 -23.719 -2.197 1 88.19 145 ASN B O 1
ATOM 2591 N N . ALA B 1 146 ? -5.855 -23.188 -4.07 1 88.75 146 ALA B N 1
ATOM 2592 C CA . ALA B 1 146 ? -5.453 -21.781 -4.035 1 88.75 146 ALA B CA 1
ATOM 2593 C C . ALA B 1 146 ? -6.531 -20.906 -3.395 1 88.75 146 ALA B C 1
ATOM 2595 O O . ALA B 1 146 ? -6.375 -19.688 -3.285 1 88.75 146 ALA B O 1
ATOM 2596 N N . LEU B 1 147 ? -7.586 -21.531 -2.963 1 87.44 147 LEU B N 1
ATOM 2597 C CA . LEU B 1 147 ? -8.688 -20.828 -2.322 1 87.44 147 LEU B CA 1
ATOM 2598 C C . LEU B 1 147 ? -8.508 -20.812 -0.808 1 87.44 147 LEU B C 1
ATOM 2600 O O . LEU B 1 147 ? -8.07 -21.797 -0.218 1 87.44 147 LEU B O 1
ATOM 2604 N N . SER B 1 148 ? -8.836 -19.734 -0.263 1 87.19 148 SER B N 1
ATOM 2605 C CA . SER B 1 148 ? -8.852 -19.656 1.194 1 87.19 148 SER B CA 1
ATOM 2606 C C . SER B 1 148 ? -9.945 -20.531 1.787 1 87.19 148 SER B C 1
ATOM 2608 O O . SER B 1 148 ? -10.812 -21.016 1.062 1 87.19 148 SER B O 1
ATOM 2610 N N . LYS B 1 149 ? -9.828 -20.688 3.064 1 89.44 149 LYS B N 1
ATOM 2611 C CA . LYS B 1 149 ? -10.852 -21.469 3.734 1 89.44 149 LYS B CA 1
ATOM 2612 C C . LYS B 1 149 ? -12.242 -20.891 3.494 1 89.44 149 LYS B C 1
ATOM 2614 O O . LYS B 1 149 ? -13.18 -21.625 3.152 1 89.44 149 LYS B O 1
ATOM 2619 N N . GLN B 1 150 ? -12.32 -19.641 3.695 1 87.31 150 GLN B N 1
ATOM 2620 C CA . GLN B 1 150 ? -13.594 -18.969 3.496 1 87.31 150 GLN B CA 1
ATOM 2621 C C . GLN B 1 150 ? -14.094 -19.141 2.064 1 87.31 150 GLN B C 1
ATOM 2623 O O . GLN B 1 150 ? -15.273 -19.422 1.844 1 87.31 150 GLN B O 1
ATOM 2628 N N . MET B 1 151 ? -13.273 -19.016 1.235 1 86.25 151 MET B N 1
ATOM 2629 C CA . MET B 1 151 ? -13.633 -19.156 -0.173 1 86.25 151 MET B CA 1
ATOM 2630 C C . MET B 1 151 ? -14.039 -20.594 -0.484 1 86.25 151 MET B C 1
ATOM 2632 O O . MET B 1 151 ? -14.953 -20.828 -1.272 1 86.25 151 MET B O 1
ATOM 2636 N N . LEU B 1 152 ? -13.391 -21.5 0.085 1 89.5 152 LEU B N 1
ATOM 2637 C CA . LEU B 1 152 ? -13.727 -22.906 -0.093 1 89.5 152 LEU B CA 1
ATOM 2638 C C . LEU B 1 152 ? -15.133 -23.203 0.408 1 89.5 152 LEU B C 1
ATOM 2640 O O . LEU B 1 152 ? -15.906 -23.891 -0.261 1 89.5 152 LEU B O 1
ATOM 2644 N N . GLU B 1 153 ? -15.336 -22.656 1.509 1 92.12 153 GLU B N 1
ATOM 2645 C CA . GLU B 1 153 ? -16.656 -22.859 2.105 1 92.12 153 GLU B CA 1
ATOM 2646 C C . GLU B 1 153 ? -17.75 -22.25 1.243 1 92.12 153 GLU B C 1
ATOM 2648 O O . GLU B 1 153 ? -18.812 -22.859 1.053 1 92.12 153 GLU B O 1
ATOM 2653 N N . GLN B 1 154 ? -17.5 -21.141 0.822 1 89 154 GLN B N 1
ATOM 2654 C CA . GLN B 1 154 ? -18.453 -20.484 -0.053 1 89 154 GLN B CA 1
ATOM 2655 C C . GLN B 1 154 ? -18.656 -21.266 -1.349 1 89 154 GLN B C 1
ATOM 2657 O O . GLN B 1 154 ? -19.781 -21.422 -1.822 1 89 154 GLN B O 1
ATOM 2662 N N . ALA B 1 155 ? -17.609 -21.672 -1.883 1 87.12 155 ALA B N 1
ATOM 2663 C CA . ALA B 1 155 ? -17.656 -22.453 -3.107 1 87.12 155 ALA B CA 1
ATOM 2664 C C . ALA B 1 155 ? -18.406 -23.766 -2.879 1 87.12 155 ALA B C 1
ATOM 2666 O O . ALA B 1 155 ? -19.141 -24.234 -3.756 1 87.12 155 ALA B O 1
ATOM 2667 N N . LEU B 1 156 ? -18.188 -24.312 -1.771 1 92.69 156 LEU B N 1
ATOM 2668 C CA . LEU B 1 156 ? -18.859 -25.562 -1.412 1 92.69 156 LEU B CA 1
ATOM 2669 C C . LEU B 1 156 ? -20.359 -25.359 -1.352 1 92.69 156 LEU B C 1
ATOM 2671 O O . LEU B 1 156 ? -21.125 -26.172 -1.892 1 92.69 156 LEU B O 1
ATOM 2675 N N . GLU B 1 157 ? -20.719 -24.297 -0.698 1 93.12 157 GLU B N 1
ATOM 2676 C CA . GLU B 1 157 ? -22.141 -23.984 -0.61 1 93.12 157 GLU B CA 1
ATOM 2677 C C . GLU B 1 157 ? -22.75 -23.812 -1.997 1 93.12 157 GLU B C 1
ATOM 2679 O O . GLU B 1 157 ? -23.844 -24.312 -2.27 1 93.12 157 GLU B O 1
ATOM 2684 N N . LYS B 1 158 ? -22.109 -23.094 -2.738 1 90.06 158 LYS B N 1
ATOM 2685 C CA . LYS B 1 158 ? -22.594 -22.859 -4.098 1 90.06 158 LYS B CA 1
ATOM 2686 C C . LYS B 1 158 ? -22.656 -24.156 -4.887 1 90.06 158 LYS B C 1
ATOM 2688 O O . LYS B 1 158 ? -23.594 -24.375 -5.656 1 90.06 158 LYS B O 1
ATOM 2693 N N . ALA B 1 159 ? -21.641 -24.969 -4.797 1 91.75 159 ALA B N 1
ATOM 2694 C CA . ALA B 1 159 ? -21.594 -26.25 -5.492 1 91.75 159 ALA B CA 1
ATOM 2695 C C . ALA B 1 159 ? -22.766 -27.141 -5.082 1 91.75 159 ALA B C 1
ATOM 2697 O O . ALA B 1 159 ? -23.359 -27.812 -5.922 1 91.75 159 ALA B O 1
ATOM 2698 N N . ILE B 1 160 ? -23.062 -27.078 -3.846 1 93.94 160 ILE B N 1
ATOM 2699 C CA . ILE B 1 160 ? -24.188 -27.859 -3.336 1 93.94 160 ILE B CA 1
ATOM 2700 C C . ILE B 1 160 ? -25.484 -27.312 -3.902 1 93.94 160 ILE B C 1
ATOM 2702 O O . ILE B 1 160 ? -26.344 -28.078 -4.367 1 93.94 160 ILE B O 1
ATOM 2706 N N . ALA B 1 161 ? -25.609 -26.062 -3.867 1 93.69 161 ALA B N 1
ATOM 2707 C CA . ALA B 1 161 ? -26.812 -25.406 -4.367 1 93.69 161 ALA B CA 1
ATOM 2708 C C . ALA B 1 161 ? -27.031 -25.703 -5.848 1 93.69 161 ALA B C 1
ATOM 2710 O O . ALA B 1 161 ? -28.172 -25.859 -6.301 1 93.69 161 ALA B O 1
ATOM 2711 N N . ASN B 1 162 ? -26.031 -25.844 -6.574 1 93.94 162 ASN B N 1
ATOM 2712 C CA . ASN B 1 162 ? -26.109 -26.109 -8.008 1 93.94 162 ASN B CA 1
ATOM 2713 C C . ASN B 1 162 ? -26.062 -27.609 -8.305 1 93.94 162 ASN B C 1
ATOM 2715 O O . ASN B 1 162 ? -25.953 -28.016 -9.461 1 93.94 162 ASN B O 1
ATOM 2719 N N . GLU B 1 163 ? -26.078 -28.344 -7.332 1 94.19 163 GLU B N 1
ATOM 2720 C CA . GLU B 1 163 ? -26.078 -29.797 -7.391 1 94.19 163 GLU B CA 1
ATOM 2721 C C . GLU B 1 163 ? -24.844 -30.328 -8.141 1 94.19 163 GLU B C 1
ATOM 2723 O O . GLU B 1 163 ? -24.938 -31.297 -8.891 1 94.19 163 GLU B O 1
ATOM 2728 N N . ASP B 1 164 ? -23.781 -29.641 -8.078 1 92.69 164 ASP B N 1
ATOM 2729 C CA . ASP B 1 164 ? -22.484 -30.094 -8.57 1 92.69 164 ASP B CA 1
ATOM 2730 C C . ASP B 1 164 ? -21.734 -30.891 -7.504 1 92.69 164 ASP B C 1
ATOM 2732 O O . ASP B 1 164 ? -20.797 -30.375 -6.891 1 92.69 164 ASP B O 1
ATOM 2736 N N . TYR B 1 165 ? -22.062 -32.125 -7.402 1 93 165 TYR B N 1
ATOM 2737 C CA . TYR B 1 165 ? -21.609 -32.969 -6.293 1 93 165 TYR B CA 1
ATOM 2738 C C . TYR B 1 165 ? -20.141 -33.344 -6.469 1 93 165 TYR B C 1
ATOM 2740 O O . TYR B 1 165 ? -19.438 -33.594 -5.488 1 93 165 TYR B O 1
ATOM 2748 N N . GLU B 1 166 ? -19.766 -33.438 -7.664 1 92.88 166 GLU B N 1
ATOM 2749 C CA . GLU B 1 166 ? -18.359 -33.719 -7.902 1 92.88 166 GLU B CA 1
ATOM 2750 C C . GLU B 1 166 ? -17.453 -32.625 -7.375 1 92.88 166 GLU B C 1
ATOM 2752 O O . GLU B 1 166 ? -16.5 -32.875 -6.641 1 92.88 166 GLU B O 1
ATOM 2757 N N . LEU B 1 167 ? -17.812 -31.453 -7.77 1 90.56 167 LEU B N 1
ATOM 2758 C CA . LEU B 1 167 ? -17.062 -30.312 -7.27 1 90.56 167 LEU B CA 1
ATOM 2759 C C . LEU B 1 167 ? -17.172 -30.203 -5.754 1 90.56 167 LEU B C 1
ATOM 2761 O O . LEU B 1 167 ? -16.188 -29.922 -5.074 1 90.56 167 LEU B O 1
ATOM 2765 N N . ALA B 1 168 ? -18.344 -30.453 -5.238 1 94.12 168 ALA B N 1
ATOM 2766 C CA . ALA B 1 168 ? -18.562 -30.391 -3.797 1 94.12 168 ALA B CA 1
ATOM 2767 C C . ALA B 1 168 ? -17.641 -31.359 -3.059 1 94.12 168 ALA B C 1
ATOM 2769 O O . ALA B 1 168 ? -17.078 -31.016 -2.01 1 94.12 168 ALA B O 1
ATOM 2770 N N . SER B 1 169 ? -17.562 -32.469 -3.631 1 93.62 169 SER B N 1
ATOM 2771 C CA . SER B 1 169 ? -16.703 -33.469 -3.012 1 93.62 169 SER B CA 1
ATOM 2772 C C . SER B 1 169 ? -15.25 -33.031 -2.982 1 93.62 169 SER B C 1
ATOM 2774 O O . SER B 1 169 ? -14.562 -33.188 -1.969 1 93.62 169 SER B O 1
ATOM 2776 N N . SER B 1 170 ? -14.773 -32.531 -4.102 1 92.31 170 SER B N 1
ATOM 2777 C CA . SER B 1 170 ? -13.398 -32.062 -4.172 1 92.31 170 SER B CA 1
ATOM 2778 C C . SER B 1 170 ? -13.148 -30.938 -3.16 1 92.31 170 SER B C 1
ATOM 2780 O O . SER B 1 170 ? -12.094 -30.891 -2.529 1 92.31 170 SER B O 1
ATOM 2782 N N . LEU B 1 171 ? -14.062 -30.062 -3.031 1 93.44 171 LEU B N 1
ATOM 2783 C CA . LEU B 1 171 ? -13.961 -28.953 -2.094 1 93.44 171 LEU B CA 1
ATOM 2784 C C . LEU B 1 171 ? -13.938 -29.453 -0.655 1 93.44 171 LEU B C 1
ATOM 2786 O O . LEU B 1 171 ? -13.141 -28.969 0.158 1 93.44 171 LEU B O 1
ATOM 2790 N N . ARG B 1 172 ? -14.789 -30.375 -0.36 1 92.56 172 ARG B N 1
ATOM 2791 C CA . ARG B 1 172 ? -14.828 -30.984 0.967 1 92.56 172 ARG B CA 1
ATOM 2792 C C . ARG B 1 172 ? -13.516 -31.688 1.288 1 92.56 172 ARG B C 1
ATOM 2794 O O . ARG B 1 172 ? -13 -31.578 2.404 1 92.56 172 ARG B O 1
ATOM 2801 N N . ASP B 1 173 ? -13.031 -32.375 0.296 1 93.62 173 ASP B N 1
ATOM 2802 C CA . ASP B 1 173 ? -11.766 -33.094 0.482 1 93.62 173 ASP B CA 1
ATOM 2803 C C . ASP B 1 173 ? -10.648 -32.094 0.833 1 93.62 173 ASP B C 1
ATOM 2805 O O . ASP B 1 173 ? -9.82 -32.375 1.701 1 93.62 173 ASP B O 1
ATOM 2809 N N . GLU B 1 174 ? -10.57 -31.016 0.102 1 91.88 174 GLU B N 1
ATOM 2810 C CA . GLU B 1 174 ? -9.555 -30 0.362 1 91.88 174 GLU B CA 1
ATOM 2811 C C . GLU B 1 174 ? -9.695 -29.422 1.767 1 91.88 174 GLU B C 1
ATOM 2813 O O . GLU B 1 174 ? -8.703 -29.234 2.473 1 91.88 174 GLU B O 1
ATOM 2818 N N . LEU B 1 175 ? -10.914 -29.172 2.189 1 93 175 LEU B N 1
ATOM 2819 C CA . LEU B 1 175 ? -11.18 -28.641 3.521 1 93 175 LEU B CA 1
ATOM 2820 C C . LEU B 1 175 ? -10.734 -29.625 4.602 1 93 175 LEU B C 1
ATOM 2822 O O . LEU B 1 175 ? -10.133 -29.219 5.598 1 93 175 LEU B O 1
ATOM 2826 N N . GLN B 1 176 ? -10.992 -30.844 4.328 1 91.25 176 GLN B N 1
ATOM 2827 C CA . GLN B 1 176 ? -10.609 -31.891 5.273 1 91.25 176 GLN B CA 1
ATOM 2828 C C . GLN B 1 176 ? -9.094 -32.031 5.344 1 91.25 176 GLN B C 1
ATOM 2830 O O . GLN B 1 176 ? -8.531 -32.219 6.426 1 91.25 176 GLN B O 1
ATOM 2835 N N . LYS B 1 177 ? -8.516 -32.062 4.195 1 91.12 177 LYS B N 1
ATOM 2836 C CA . LYS B 1 177 ? -7.062 -32.156 4.125 1 91.12 177 LYS B CA 1
ATOM 2837 C C . LYS B 1 177 ? -6.395 -31.094 4.973 1 91.12 177 LYS B C 1
ATOM 2839 O O . LYS B 1 177 ? -5.426 -31.359 5.684 1 91.12 177 LYS B O 1
ATOM 2844 N N . ARG B 1 178 ? -6.801 -29.891 4.957 1 90.75 178 ARG B N 1
ATOM 2845 C CA . ARG B 1 178 ? -6.246 -28.781 5.707 1 90.75 178 ARG B CA 1
ATOM 2846 C C . ARG B 1 178 ? -6.48 -28.953 7.203 1 90.75 178 ARG B C 1
ATOM 2848 O O . ARG B 1 178 ? -5.617 -28.609 8.016 1 90.75 178 ARG B O 1
ATOM 2855 N N . GLN B 1 179 ? -7.664 -29.375 7.492 1 88.62 179 GLN B N 1
ATOM 2856 C CA . GLN B 1 179 ? -7.992 -29.609 8.891 1 88.62 179 GLN B CA 1
ATOM 2857 C C . GLN B 1 179 ? -7.078 -30.672 9.5 1 88.62 179 GLN B C 1
ATOM 2859 O O . GLN B 1 179 ? -6.656 -30.547 10.648 1 88.62 179 GLN B O 1
ATOM 2864 N N . ASP B 1 180 ? -6.773 -31.656 8.695 1 87.06 180 ASP B N 1
ATOM 2865 C CA . ASP B 1 180 ? -5.914 -32.75 9.156 1 87.06 180 ASP B CA 1
ATOM 2866 C C . ASP B 1 180 ? -4.473 -32.281 9.32 1 87.06 180 ASP B C 1
ATOM 2868 O O . ASP B 1 180 ? -3.725 -32.812 10.133 1 87.06 180 ASP B O 1
ATOM 2872 N N . ALA B 1 181 ? -4.051 -31.406 8.453 1 81.25 181 ALA B N 1
ATOM 2873 C CA . ALA B 1 181 ? -2.693 -30.875 8.523 1 81.25 181 ALA B CA 1
ATOM 2874 C C . ALA B 1 181 ? -2.52 -29.969 9.742 1 81.25 181 ALA B C 1
ATOM 2876 O O . ALA B 1 181 ? -1.404 -29.797 10.234 1 81.25 181 ALA B O 1
ATOM 2877 N N . GLU B 1 182 ? -3.561 -29.234 10.164 1 73.44 182 GLU B N 1
ATOM 2878 C CA . GLU B 1 182 ? -3.506 -28.359 11.328 1 73.44 182 GLU B CA 1
ATOM 2879 C C . GLU B 1 182 ? -3.42 -29.172 12.625 1 73.44 182 GLU B C 1
ATOM 2881 O O . GLU B 1 182 ? -2.979 -28.656 13.648 1 73.44 182 GLU B O 1
ATOM 2886 N N . LYS B 1 183 ? -3.826 -30.453 12.688 1 64.81 183 LYS B N 1
ATOM 2887 C CA . LYS B 1 183 ? -3.721 -31.312 13.859 1 64.81 183 LYS B CA 1
ATOM 2888 C C . LYS B 1 183 ? -2.311 -31.875 14.008 1 64.81 183 LYS B C 1
ATOM 2890 O O . LYS B 1 183 ? -1.812 -32.031 15.125 1 64.81 1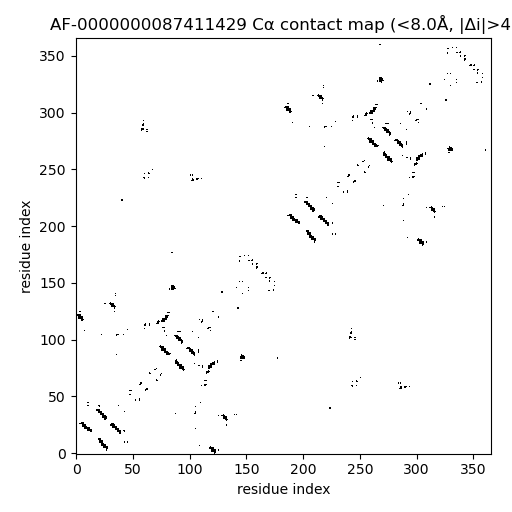83 LYS B O 1
#

Foldseek 3Di:
DDKFWKDWDDKADDPPDPWKIWTWIATPVLFKIFIAIGGNVLNVVVVCVVVPDPVCCPPDLNVVCVVDPQLAQVFWAKEFEDAAQQFTWIWIAGPPVRDTHTDGPSVRNSSCVNRVHIYIYDPVRCVVFIDTNDPPDSDDDGDLSNDHPVRLVVVLVVCVVVVVVVSNVVSVVSNVVNVVVVD/DDKFWKDWDDKADDPPDPWKIWTWIATPVLFKIFTAIGTNVLNVVVVCVVVPDPVCCPPDLNVVCVVDPQLAQVFWAKEFEDADQQFTWIWIAGPPVRDTHTDGPSVRNSSCVNRVHIYIYDPVRCVVFIDTPDPPDSDDDGDLSNDHPVRLVVVLVVCVVVVVVVSNVVSVVSNVVNVVVVD

Solvent-accessible surface area (backbone atoms only — not comparable to full-atom values): 19827 Å² total; per-residue (Å²): 134,68,62,40,57,45,40,85,73,48,78,45,72,48,82,94,50,80,73,42,26,29,40,33,31,23,35,85,83,59,49,35,29,40,74,43,73,32,46,50,62,52,46,49,55,49,53,50,57,74,70,66,49,77,70,53,62,32,31,56,71,49,42,54,38,67,75,25,89,62,55,28,44,88,36,30,34,32,39,37,66,46,71,56,85,24,36,59,41,22,28,41,32,31,69,83,82,66,47,72,41,68,28,40,47,60,44,43,54,51,48,22,68,76,39,54,30,50,37,31,28,28,40,69,51,43,66,71,61,36,41,75,53,56,88,86,61,85,73,80,83,73,56,75,70,57,38,38,69,69,51,42,52,52,50,31,53,51,25,53,74,66,67,35,58,68,59,26,48,54,42,50,50,55,55,48,53,52,56,59,69,73,106,133,68,62,38,55,45,40,84,74,48,78,46,73,46,84,94,49,91,66,42,26,29,40,34,31,25,34,85,82,58,48,35,26,39,73,43,74,32,44,52,62,52,44,48,57,49,54,50,57,72,69,66,48,77,71,52,61,31,32,57,70,46,41,53,38,67,74,27,90,62,54,28,45,88,38,31,34,31,38,38,66,46,72,57,84,23,36,58,41,24,27,42,33,30,68,82,81,65,46,71,42,68,28,39,48,59,45,43,53,52,47,23,68,74,38,54,28,52,38,32,27,29,39,69,51,42,66,71,60,36,42,75,52,57,89,87,62,86,72,80,82,73,57,73,69,56,37,38,70,69,51,41,52,52,51,32,52,49,24,55,74,68,66,35,58,68,60,26,48,54,43,49,48,54,54,48,51,52,57,60,69,76,104

Sequence (366 aa):
MNKTRLLFRGISEIVGTTEMGLLILADQSNKRQIAIICDKSMEHAFSMRMGNTAICSKMLPEILCRLNPEMNGEHYEVIFLSIVEGEYQSVLLNKETLEMTKVRASDGVLLSHIAHLDIYMEERLFLKQSVPLEKGQSKMALPINALSKQMLEQALEKAIANEDYELASSLRDELQKRQDAEKMNKTRLLFRGISEIVGTTEMGLLILADQSNKRQIAIICDKSMEHAFSMRMGNTAICSKMLPEILCRLNPEMNGEHYEVIFLSIVEGEYQSVLLNKETLEMTKVRASDGVLLSHIAHLDIYMEERLFLKQSVPLEKGQSKMALPINALSKQMLEQALEKAIANEDYELASSLRDELQKRQDAEK

pLDDT: mean 90.32, std 9.69, range [54.47, 98.88]

Organism: NCBI:txid2508867

Secondary structure (DSSP, 8-state):
--EEEEEEEEEEEPTT-SSEEEEEEEETTSSEEEEEEEEHHHHHHHHHHHTT-GGGGGSHHHHHHHT-TT-STTTEEEEEEEEETTEEEEEEEETTT--EEEEEHHHHHHHHHHHT-EEEEEHHHHHHH-EE--TT---PPPPGGGS-HHHHHHHHHHHHHTT-HHHHHHHHHHHHHHHHHH-/--EEEEEEEEEEE-TT-TTEEEEEEEETTSSEEEEEEEEHHHHHHHHHHHTT-GGGGGSHHHHHHHT-TT-STTTEEEEEEEEETTEEEEEEEETTT--EEEE-HHHHHHHHHHHT-EEEEEHHHHHHH-EE--TT---PPPPGGGS-HHHHHHHHHHHHHTT-HHHHHHHHHHHHHHHHHH-